Protein AF-A0A1W9KQF1-F1 (afdb_monomer_lite)

Foldseek 3Di:
DLVVVLVVLVVQLVVLVVQLVVLVVQLVVLVVVPPVSPVSNVVSVVSNVVSVVSNVVSVVVSVVSVVVVVVVVVVVVVVVVVVVVVVVVVVVVVVVVVVVVVVVVVVVVVVVVVVVVVVVVVVVVVVVVVVVVVVVVVVVVVVVVVVVVVVVVVVVVVPPPPPPPDDDDPDDDDDDDDDPDDDDDDDDDPDDDPDDDDDDDDDDDDDDDDDDDDDDDDDDDDDDDDDDDDDDDDDDDDDD

Structure (mmCIF, N/CA/C/O backbone):
data_AF-A0A1W9KQF1-F1
#
_entry.id   AF-A0A1W9KQF1-F1
#
loop_
_atom_site.group_PDB
_atom_site.id
_atom_site.type_symbol
_atom_site.label_atom_id
_atom_site.label_alt_id
_atom_site.label_comp_id
_atom_site.label_asym_id
_atom_sit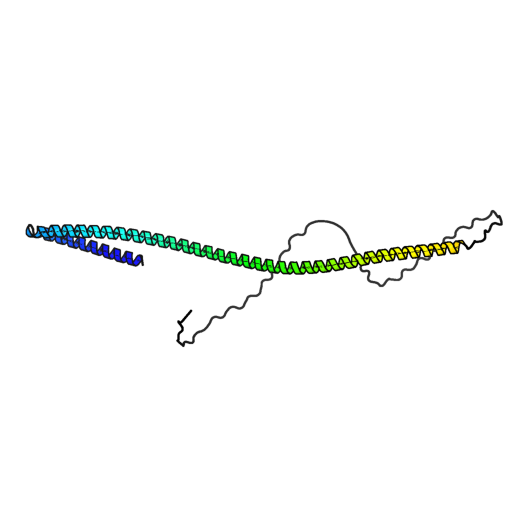e.label_entity_id
_atom_site.label_seq_id
_atom_site.pdbx_PDB_ins_code
_atom_site.Cartn_x
_atom_site.Cartn_y
_atom_site.Cartn_z
_atom_site.occupancy
_atom_site.B_iso_or_equiv
_atom_site.auth_seq_id
_atom_site.auth_comp_id
_atom_site.auth_asym_id
_atom_site.auth_atom_id
_atom_site.pdbx_PDB_model_num
ATOM 1 N N . ALA A 1 1 ? 7.459 -2.169 -29.102 1.00 69.69 1 ALA A N 1
ATOM 2 C CA . ALA A 1 1 ? 7.913 -1.072 -29.986 1.00 69.69 1 ALA A CA 1
ATOM 3 C C . ALA A 1 1 ? 9.442 -0.955 -30.017 1.00 69.69 1 ALA A C 1
ATOM 5 O O . ALA A 1 1 ? 10.006 -1.104 -31.089 1.00 69.69 1 ALA A O 1
ATOM 6 N N . SER A 1 2 ? 10.125 -0.792 -28.876 1.00 82.94 2 SER A N 1
ATOM 7 C CA . SER A 1 2 ? 11.578 -0.529 -28.812 1.00 82.94 2 SER A CA 1
ATOM 8 C C . SER A 1 2 ? 12.483 -1.607 -29.432 1.00 82.94 2 SER A C 1
ATOM 10 O O . SER A 1 2 ? 13.446 -1.262 -30.109 1.00 82.94 2 SER A O 1
ATOM 12 N N . ARG A 1 3 ? 12.149 -2.904 -29.300 1.00 86.75 3 ARG A N 1
ATOM 13 C CA . ARG A 1 3 ? 12.902 -4.002 -29.955 1.00 86.75 3 ARG A CA 1
ATOM 14 C C . ARG A 1 3 ? 12.901 -3.876 -31.480 1.00 86.75 3 ARG A C 1
ATOM 16 O O . ARG A 1 3 ? 13.952 -3.902 -32.098 1.00 86.75 3 ARG A O 1
ATOM 23 N N . LYS A 1 4 ? 11.729 -3.589 -32.056 1.00 91.69 4 LYS A N 1
ATOM 24 C CA . LYS A 1 4 ? 11.565 -3.375 -33.499 1.00 91.69 4 LYS A CA 1
ATOM 25 C C . LYS A 1 4 ? 12.399 -2.192 -34.005 1.00 91.69 4 LYS A C 1
ATOM 27 O O . LYS A 1 4 ? 12.899 -2.237 -35.120 1.00 91.69 4 LYS A O 1
ATOM 32 N N . ILE A 1 5 ? 12.571 -1.148 -33.190 1.00 92.06 5 ILE A N 1
ATOM 33 C CA . ILE A 1 5 ? 13.450 -0.021 -33.530 1.00 92.06 5 ILE A CA 1
ATOM 34 C C . ILE A 1 5 ? 14.922 -0.465 -33.490 1.00 92.06 5 ILE A C 1
ATOM 36 O O . ILE A 1 5 ? 15.658 -0.158 -34.420 1.00 92.06 5 ILE A O 1
ATOM 40 N N . SER A 1 6 ? 15.347 -1.240 -32.485 1.00 93.00 6 SER A N 1
ATOM 41 C CA . SER A 1 6 ? 16.712 -1.801 -32.418 1.00 93.00 6 SER A CA 1
ATOM 42 C C . SER A 1 6 ? 17.060 -2.673 -33.638 1.00 93.00 6 SER A C 1
ATOM 44 O O . SER A 1 6 ? 18.167 -2.583 -34.179 1.00 93.00 6 SER A O 1
ATOM 46 N N . ASP A 1 7 ? 16.091 -3.450 -34.130 1.00 93.81 7 ASP A N 1
ATOM 47 C CA . ASP A 1 7 ? 16.240 -4.258 -35.346 1.00 93.81 7 ASP A CA 1
ATOM 48 C C . ASP A 1 7 ? 16.416 -3.374 -36.592 1.00 93.81 7 ASP A C 1
ATOM 50 O O . ASP A 1 7 ? 17.335 -3.589 -37.381 1.00 93.81 7 ASP A O 1
ATOM 54 N N . ILE A 1 8 ? 15.597 -2.323 -36.739 1.00 95.44 8 ILE A N 1
ATOM 55 C CA . ILE A 1 8 ? 15.701 -1.356 -37.848 1.00 95.44 8 ILE A CA 1
ATOM 56 C C . ILE A 1 8 ? 17.059 -0.644 -37.832 1.00 95.44 8 ILE A C 1
ATOM 58 O O . ILE A 1 8 ? 17.701 -0.519 -38.872 1.00 95.44 8 ILE A O 1
ATOM 62 N N . ILE A 1 9 ? 17.528 -0.212 -36.660 1.00 95.81 9 ILE A N 1
ATOM 63 C CA . ILE A 1 9 ? 18.834 0.442 -36.519 1.00 95.81 9 ILE A CA 1
ATOM 64 C C . ILE A 1 9 ? 19.975 -0.518 -36.877 1.00 95.81 9 ILE A C 1
ATOM 66 O O . ILE A 1 9 ? 20.949 -0.101 -37.498 1.00 95.81 9 ILE A O 1
ATOM 70 N N . SER A 1 10 ? 19.834 -1.812 -36.573 1.00 95.75 10 SER A N 1
ATOM 71 C CA . SER A 1 10 ? 20.815 -2.829 -36.976 1.00 95.75 10 SER A CA 1
ATOM 72 C C . SER A 1 10 ? 20.842 -3.042 -38.498 1.00 95.75 10 SER A C 1
ATOM 74 O O . SER A 1 10 ? 21.912 -3.253 -39.065 1.00 95.75 10 SER A O 1
ATOM 76 N N . VAL A 1 11 ? 19.699 -2.922 -39.185 1.00 97.75 11 VAL A N 1
ATOM 77 C CA . VAL A 1 11 ? 19.650 -2.911 -40.660 1.00 97.75 11 VAL A CA 1
ATOM 78 C C . VAL A 1 11 ? 20.314 -1.652 -41.230 1.00 97.75 11 VAL A C 1
ATOM 80 O O . VAL A 1 11 ? 21.069 -1.754 -42.192 1.00 97.75 11 VAL A O 1
ATOM 83 N N . ILE A 1 12 ? 20.084 -0.478 -40.632 1.00 96.06 12 ILE A N 1
ATOM 84 C CA . ILE A 1 12 ? 20.692 0.794 -41.068 1.00 96.06 12 ILE A CA 1
ATOM 85 C C . ILE A 1 12 ? 22.221 0.764 -40.925 1.00 96.06 12 ILE A C 1
ATOM 87 O O . ILE A 1 12 ? 22.917 1.175 -41.851 1.00 96.06 12 ILE A O 1
ATOM 91 N N . ASP A 1 13 ? 22.747 0.231 -39.820 1.00 97.25 13 ASP A N 1
ATOM 92 C CA . ASP A 1 13 ? 24.191 0.012 -39.634 1.00 97.25 13 ASP A CA 1
ATOM 93 C C . ASP A 1 13 ? 24.757 -0.946 -40.703 1.00 97.25 13 ASP A C 1
ATOM 95 O O . ASP A 1 13 ? 25.791 -0.682 -41.317 1.00 97.25 13 ASP A O 1
ATOM 99 N N . GLY A 1 14 ? 24.012 -2.007 -41.038 1.00 97.25 14 GLY A N 1
ATOM 100 C CA . GLY A 1 14 ? 24.338 -2.898 -42.155 1.00 97.25 14 GLY A CA 1
ATOM 101 C C . GLY A 1 14 ? 24.392 -2.189 -43.517 1.00 97.25 14 GLY A C 1
ATOM 102 O O . GLY A 1 14 ? 25.315 -2.431 -44.298 1.00 97.25 14 GLY A O 1
ATOM 103 N N . ILE A 1 15 ? 23.453 -1.279 -43.800 1.00 97.25 15 ILE A N 1
ATOM 104 C CA . ILE A 1 15 ? 23.440 -0.464 -45.031 1.00 97.25 15 ILE A CA 1
ATOM 105 C C . ILE A 1 15 ? 24.633 0.501 -45.055 1.00 97.25 15 ILE A C 1
ATOM 107 O O . ILE A 1 15 ? 25.286 0.651 -46.091 1.00 97.25 15 ILE A O 1
ATOM 111 N N . ALA A 1 16 ? 24.957 1.129 -43.922 1.00 97.88 16 ALA A N 1
ATOM 112 C CA . ALA A 1 16 ? 26.121 2.001 -43.796 1.00 97.88 16 ALA A CA 1
ATOM 113 C C . ALA A 1 16 ? 27.425 1.225 -44.054 1.00 97.88 16 ALA A C 1
ATOM 115 O O . ALA A 1 16 ? 28.274 1.676 -44.826 1.00 97.88 16 ALA A O 1
ATOM 116 N N . PHE A 1 17 ? 27.551 0.011 -43.508 1.00 97.25 17 PHE A N 1
ATOM 117 C CA . PHE A 1 17 ? 28.691 -0.865 -43.769 1.00 97.25 17 PHE A CA 1
ATOM 118 C C . PHE A 1 17 ? 28.806 -1.240 -45.253 1.00 97.25 17 PHE A C 1
ATOM 120 O O . PHE A 1 17 ? 29.873 -1.081 -45.843 1.00 97.25 17 PHE A O 1
ATOM 127 N N . GLN A 1 18 ? 27.713 -1.667 -45.891 1.00 98.12 18 GLN A N 1
ATOM 128 C CA . GLN A 1 18 ? 27.708 -1.981 -47.325 1.00 98.12 18 GLN A CA 1
ATOM 129 C C . GLN A 1 18 ? 28.108 -0.770 -48.178 1.00 98.12 18 GLN A C 1
ATOM 131 O O . GLN A 1 18 ? 28.931 -0.899 -49.085 1.00 98.12 18 GLN A O 1
ATOM 136 N N . THR A 1 19 ? 27.591 0.416 -47.848 1.00 97.75 19 THR A N 1
ATOM 137 C CA . THR A 1 19 ? 27.917 1.679 -48.531 1.00 97.75 19 THR A CA 1
ATOM 138 C C . THR A 1 19 ? 29.400 2.033 -48.382 1.00 97.75 19 THR A C 1
ATOM 140 O O . THR A 1 19 ? 30.037 2.448 -49.348 1.00 97.75 19 THR A O 1
ATOM 143 N N . ASN A 1 20 ? 29.987 1.797 -47.205 1.00 96.31 20 ASN A N 1
ATOM 144 C CA . ASN A 1 20 ? 31.419 1.976 -46.955 1.00 96.31 20 ASN A CA 1
ATOM 145 C C . ASN A 1 20 ? 32.281 1.018 -47.805 1.00 96.31 20 ASN A C 1
ATOM 147 O O . ASN A 1 20 ? 33.300 1.437 -48.354 1.00 96.31 20 ASN A O 1
ATOM 151 N N . ILE A 1 21 ? 31.860 -0.242 -47.981 1.00 96.38 21 ILE A N 1
ATOM 152 C CA . ILE A 1 21 ? 32.550 -1.202 -48.863 1.00 96.38 21 ILE A CA 1
ATOM 153 C C . ILE A 1 21 ? 32.427 -0.796 -50.342 1.00 96.38 21 ILE A C 1
ATOM 155 O O . ILE A 1 21 ? 33.418 -0.827 -51.071 1.00 96.38 21 ILE A O 1
ATOM 159 N N . LEU A 1 22 ? 31.243 -0.360 -50.784 1.00 96.88 22 LEU A N 1
ATOM 160 C CA . LEU A 1 22 ? 31.018 0.155 -52.142 1.00 96.88 22 LEU A CA 1
ATOM 161 C C . LEU A 1 22 ? 31.901 1.375 -52.442 1.00 96.88 22 LEU A C 1
ATOM 163 O O . LEU A 1 22 ? 32.536 1.433 -53.495 1.00 96.88 22 LEU A O 1
ATOM 167 N N . ALA A 1 23 ? 31.990 2.317 -51.502 1.00 96.88 23 ALA A N 1
ATOM 168 C CA . ALA A 1 23 ? 32.834 3.502 -51.618 1.00 96.88 23 ALA A CA 1
ATOM 169 C C . ALA A 1 23 ? 34.328 3.157 -51.680 1.00 96.88 23 ALA A C 1
ATOM 171 O O . ALA A 1 23 ? 35.071 3.746 -52.464 1.00 96.88 23 ALA A O 1
ATOM 172 N N . LEU A 1 24 ? 34.771 2.166 -50.902 1.00 95.88 24 LEU A N 1
ATOM 173 C CA . LEU A 1 24 ? 36.141 1.665 -50.976 1.00 95.88 24 LEU A CA 1
ATOM 174 C C . LEU A 1 24 ? 36.448 1.067 -52.357 1.00 95.88 24 LEU A C 1
ATOM 176 O O . LEU A 1 24 ? 37.473 1.403 -52.947 1.00 95.88 24 LEU A O 1
ATOM 180 N N . ASN A 1 25 ? 35.553 0.235 -52.893 1.00 96.12 25 ASN A N 1
ATOM 181 C CA . ASN A 1 25 ? 35.715 -0.348 -54.227 1.00 96.12 25 ASN A CA 1
ATOM 182 C C . ASN A 1 25 ? 35.767 0.738 -55.315 1.00 96.12 25 ASN A C 1
ATOM 184 O O . ASN A 1 25 ? 36.614 0.680 -56.204 1.00 96.12 25 ASN A O 1
ATOM 188 N N . ALA A 1 26 ? 34.920 1.768 -55.209 1.00 96.06 26 ALA A N 1
ATOM 189 C CA . ALA A 1 26 ? 34.931 2.910 -56.123 1.00 96.06 26 ALA A CA 1
ATOM 190 C C . ALA A 1 26 ? 36.244 3.710 -56.051 1.00 96.06 26 ALA A C 1
ATOM 192 O O . ALA A 1 26 ? 36.770 4.116 -57.084 1.00 96.06 26 ALA A O 1
ATOM 193 N N . ALA A 1 27 ? 36.809 3.899 -54.854 1.00 95.00 27 ALA A N 1
ATOM 194 C CA . ALA A 1 27 ? 38.102 4.559 -54.685 1.00 95.00 27 ALA A CA 1
ATOM 195 C C . ALA A 1 27 ? 39.250 3.768 -55.344 1.00 95.00 27 ALA A C 1
ATOM 197 O O . ALA A 1 27 ? 40.145 4.367 -55.941 1.00 95.00 27 ALA A O 1
ATOM 198 N N . VAL A 1 28 ? 39.209 2.432 -55.278 1.00 95.56 28 VAL A N 1
ATOM 199 C CA . VAL A 1 28 ? 40.191 1.554 -55.939 1.00 95.56 28 VAL A CA 1
ATOM 200 C C . VAL A 1 28 ? 40.077 1.643 -57.463 1.00 95.56 28 VAL A C 1
ATOM 202 O O . VAL A 1 28 ? 41.092 1.802 -58.141 1.00 95.56 28 VAL A O 1
ATOM 205 N N . GLU A 1 29 ? 38.863 1.603 -58.014 1.00 95.06 29 GLU A N 1
ATOM 206 C CA . GLU A 1 29 ? 38.664 1.711 -59.466 1.00 95.06 29 GLU A CA 1
ATOM 207 C C . GLU A 1 29 ? 39.032 3.113 -59.986 1.00 95.06 29 GLU A C 1
ATOM 209 O O . GLU A 1 29 ? 39.642 3.252 -61.046 1.00 95.06 29 GLU A O 1
ATOM 214 N N . ALA A 1 30 ? 38.763 4.158 -59.198 1.00 95.44 30 ALA A N 1
ATOM 215 C CA . ALA A 1 30 ? 39.196 5.520 -59.495 1.00 95.44 30 ALA A CA 1
ATOM 216 C C . ALA A 1 30 ? 40.729 5.649 -59.532 1.00 95.44 30 ALA A C 1
ATOM 218 O O . ALA A 1 30 ? 41.266 6.288 -60.435 1.00 95.44 30 ALA A O 1
ATOM 219 N N . ALA A 1 31 ? 41.445 5.001 -58.605 1.00 93.94 31 ALA A N 1
ATOM 220 C CA . ALA A 1 31 ? 42.907 4.947 -58.630 1.00 93.94 31 ALA A CA 1
ATOM 221 C C . ALA A 1 31 ? 43.435 4.201 -59.868 1.00 93.94 31 ALA A C 1
ATOM 223 O O . ALA A 1 31 ? 44.442 4.601 -60.455 1.00 93.94 31 ALA A O 1
ATOM 224 N N . ARG A 1 32 ? 42.732 3.149 -60.307 1.00 95.75 32 ARG A N 1
ATOM 225 C CA . ARG A 1 32 ? 43.079 2.368 -61.502 1.00 95.75 32 ARG A CA 1
ATOM 226 C C . ARG A 1 32 ? 42.888 3.149 -62.806 1.00 95.75 32 ARG A C 1
ATOM 228 O O . ARG A 1 32 ? 43.671 2.969 -63.735 1.00 95.75 32 ARG A O 1
ATOM 235 N N . ALA A 1 33 ? 41.890 4.030 -62.868 1.00 94.38 33 ALA A N 1
ATOM 236 C CA . ALA A 1 33 ? 41.628 4.908 -64.011 1.00 94.38 33 ALA A CA 1
ATOM 237 C C . ALA A 1 33 ? 42.614 6.095 -64.132 1.00 94.38 33 ALA A C 1
ATOM 239 O O . ALA A 1 33 ? 42.553 6.855 -65.103 1.00 94.38 33 ALA A O 1
ATOM 240 N N . GLY A 1 34 ? 43.524 6.270 -63.164 1.00 92.75 34 GLY A N 1
ATOM 241 C CA . GLY A 1 34 ? 44.530 7.331 -63.167 1.00 92.75 34 GLY A CA 1
ATOM 242 C C . GLY A 1 34 ? 43.908 8.730 -63.153 1.00 92.75 34 GLY A C 1
ATOM 243 O O . GLY A 1 34 ? 43.005 9.022 -62.371 1.00 92.75 34 GLY A O 1
ATOM 244 N N . GLU A 1 35 ? 44.372 9.611 -64.039 1.00 91.56 35 GLU A N 1
ATOM 245 C CA . GLU A 1 35 ? 43.920 11.011 -64.106 1.00 91.56 35 GLU A CA 1
ATOM 246 C C . GLU A 1 35 ? 42.419 11.160 -64.406 1.00 91.56 35 GLU A C 1
ATOM 248 O O . GLU A 1 35 ? 41.775 12.071 -63.886 1.00 91.56 35 GLU A O 1
ATOM 253 N N . GLN A 1 36 ? 41.832 10.230 -65.167 1.00 90.50 36 GLN A N 1
ATOM 254 C CA . GLN 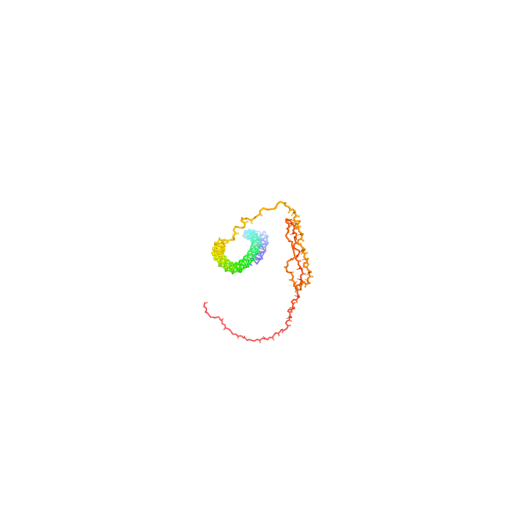A 1 36 ? 40.399 10.247 -65.498 1.00 90.50 36 GLN A CA 1
ATOM 255 C C . GLN A 1 36 ? 39.513 9.903 -64.287 1.00 90.50 36 GLN A C 1
ATOM 257 O O . GLN A 1 36 ? 38.337 10.261 -64.245 1.00 90.50 36 GLN A O 1
ATOM 262 N N . GLY A 1 37 ? 40.075 9.231 -63.278 1.00 93.06 37 GLY A N 1
ATOM 263 C CA . GLY A 1 37 ? 39.375 8.826 -62.060 1.00 93.06 37 GLY A CA 1
ATOM 264 C C . GLY A 1 37 ? 39.369 9.874 -60.946 1.00 93.06 37 GLY A C 1
ATOM 265 O O . GLY A 1 37 ? 38.711 9.663 -59.928 1.00 93.06 37 GLY A O 1
ATOM 266 N N . ARG A 1 38 ? 40.056 11.016 -61.105 1.00 91.25 38 ARG A N 1
ATOM 267 C CA . ARG A 1 38 ? 40.230 12.014 -60.029 1.00 91.25 38 ARG A CA 1
ATOM 268 C C . ARG A 1 38 ? 38.913 12.515 -59.431 1.00 91.25 38 ARG A C 1
ATOM 270 O O . ARG A 1 38 ? 38.796 12.592 -58.211 1.00 91.25 38 ARG A O 1
ATOM 277 N N . GLY A 1 39 ? 37.912 12.801 -60.266 1.00 92.25 39 GLY A N 1
ATOM 278 C CA . GLY A 1 39 ? 36.585 13.222 -59.796 1.00 92.25 39 GLY A CA 1
ATOM 279 C C . GLY A 1 39 ? 35.849 12.121 -59.024 1.00 92.25 39 GLY A C 1
ATOM 280 O O . GLY A 1 39 ? 35.267 12.381 -57.972 1.00 92.25 39 GLY A O 1
ATOM 281 N N . PHE A 1 40 ? 35.940 10.873 -59.494 1.00 93.25 40 PHE A N 1
ATOM 282 C CA . PHE A 1 40 ? 35.329 9.717 -58.830 1.00 93.25 40 PHE A CA 1
ATOM 283 C C . PHE A 1 40 ? 35.995 9.389 -57.490 1.00 93.25 40 PHE A C 1
ATOM 285 O O . PHE A 1 40 ? 35.299 9.008 -56.551 1.00 93.25 40 PHE A O 1
ATOM 292 N N . ALA A 1 41 ? 37.309 9.593 -57.361 1.00 94.50 41 ALA A N 1
ATOM 293 C CA . ALA A 1 41 ? 38.030 9.382 -56.106 1.00 94.50 41 ALA A CA 1
ATOM 294 C C . ALA A 1 41 ? 37.539 10.317 -54.984 1.00 94.50 41 ALA A C 1
ATOM 296 O O . ALA A 1 41 ? 37.379 9.878 -53.844 1.00 94.50 41 ALA A O 1
ATOM 297 N N . VAL A 1 42 ? 37.247 11.586 -55.303 1.00 95.44 42 VAL A N 1
ATOM 298 C CA . VAL A 1 42 ? 36.711 12.553 -54.326 1.00 95.44 42 VAL A CA 1
ATOM 299 C C . VAL A 1 42 ? 35.309 12.149 -53.877 1.00 95.44 42 VAL A C 1
ATOM 301 O O . VAL A 1 42 ? 35.043 12.097 -52.677 1.00 95.44 42 VAL A O 1
ATOM 304 N N . VAL A 1 43 ? 34.432 11.787 -54.820 1.00 96.25 43 VAL A N 1
ATOM 305 C CA . VAL A 1 43 ? 33.074 11.324 -54.493 1.00 96.25 43 VAL A CA 1
ATOM 306 C C . VAL A 1 43 ? 33.122 10.051 -53.646 1.00 96.25 43 VAL A C 1
ATOM 308 O O . VAL A 1 43 ? 32.418 9.959 -52.645 1.00 96.25 43 VAL A O 1
ATOM 311 N N . ALA A 1 44 ? 33.988 9.092 -53.983 1.00 97.06 44 ALA A N 1
ATOM 312 C CA . ALA A 1 44 ? 34.165 7.870 -53.204 1.00 97.06 44 ALA A CA 1
ATOM 313 C C . ALA A 1 44 ? 34.624 8.160 -51.762 1.00 97.06 44 ALA A C 1
ATOM 315 O O . ALA A 1 44 ? 34.113 7.553 -50.822 1.00 97.06 44 ALA A O 1
ATOM 316 N N . SER A 1 45 ? 35.533 9.120 -51.563 1.00 96.38 45 SER A N 1
ATOM 317 C CA . SER A 1 45 ? 35.946 9.550 -50.222 1.00 96.38 45 SER A CA 1
ATOM 318 C C . SER A 1 45 ? 34.796 10.185 -49.432 1.00 96.38 45 SER A C 1
ATOM 320 O O . SER A 1 45 ? 34.630 9.883 -48.249 1.00 96.38 45 SER A O 1
ATOM 322 N N . GLU A 1 46 ? 33.985 11.032 -50.068 1.00 97.75 46 GLU A N 1
ATOM 323 C CA . GLU A 1 46 ? 32.852 11.697 -49.412 1.00 97.75 46 GLU A CA 1
ATOM 324 C C . GLU A 1 46 ? 31.759 10.690 -49.022 1.00 97.75 46 GLU A C 1
ATOM 326 O O . GLU A 1 46 ? 31.281 10.688 -47.888 1.00 97.75 46 GLU A O 1
ATOM 331 N N . VAL A 1 47 ? 31.431 9.752 -49.921 1.00 97.75 47 VAL A N 1
ATOM 332 C CA . VAL A 1 47 ? 30.479 8.660 -49.651 1.00 97.75 47 VAL A CA 1
ATOM 333 C C . VAL A 1 47 ? 30.971 7.778 -48.501 1.00 97.75 47 VAL A C 1
ATOM 335 O O . VAL A 1 47 ? 30.183 7.389 -47.639 1.00 97.75 47 VAL A O 1
ATOM 338 N N . ARG A 1 48 ? 32.279 7.495 -48.440 1.00 97.25 48 ARG A N 1
ATOM 339 C CA . ARG A 1 48 ? 32.884 6.727 -47.345 1.00 97.25 48 ARG A CA 1
ATOM 340 C C . ARG A 1 48 ? 32.775 7.455 -46.004 1.00 97.25 48 ARG A C 1
ATOM 342 O O . ARG A 1 48 ? 32.421 6.838 -45.001 1.00 97.25 48 ARG A O 1
ATOM 349 N N . SER A 1 49 ? 33.062 8.756 -45.996 1.00 97.69 49 SER A N 1
ATOM 350 C CA . SER A 1 49 ? 32.930 9.617 -44.816 1.00 97.69 49 SER A CA 1
ATOM 351 C C . SER A 1 49 ? 31.483 9.656 -44.315 1.00 97.69 49 SER A C 1
ATOM 353 O O . SER A 1 49 ? 31.226 9.440 -43.129 1.00 97.69 49 SER A O 1
ATOM 355 N N . LEU A 1 50 ? 30.517 9.832 -45.225 1.00 97.44 50 LEU A N 1
ATOM 356 C CA . LEU A 1 50 ? 29.092 9.831 -44.899 1.00 97.44 50 LEU A CA 1
ATOM 357 C C . LEU A 1 50 ? 28.637 8.484 -44.322 1.00 97.44 50 LEU A C 1
ATOM 359 O O . LEU A 1 50 ? 27.966 8.459 -43.294 1.00 97.44 50 LEU A O 1
ATOM 363 N N . ALA A 1 51 ? 29.057 7.372 -44.931 1.00 97.75 51 ALA A N 1
ATOM 364 C CA . ALA A 1 51 ? 28.761 6.030 -44.437 1.00 97.75 51 ALA A CA 1
ATOM 365 C C . ALA A 1 51 ? 29.332 5.790 -43.027 1.00 97.75 51 ALA A C 1
ATOM 367 O O . ALA A 1 51 ? 28.639 5.243 -42.170 1.00 97.75 51 ALA A O 1
ATOM 368 N N . GLY A 1 52 ? 30.559 6.251 -42.757 1.00 97.00 52 GLY A N 1
ATOM 369 C CA . GLY A 1 52 ? 31.160 6.196 -41.421 1.00 97.00 52 GLY A CA 1
ATOM 370 C C . GLY A 1 52 ? 30.353 6.976 -40.379 1.00 97.00 52 GLY A C 1
ATOM 371 O O . GLY A 1 52 ? 30.028 6.436 -39.323 1.00 97.00 52 GLY A O 1
ATOM 372 N N . ARG A 1 53 ? 29.944 8.208 -40.711 1.00 97.75 53 ARG A N 1
ATOM 373 C CA . ARG A 1 53 ? 29.087 9.037 -39.845 1.00 97.75 53 ARG A CA 1
ATOM 374 C C . ARG A 1 53 ? 27.716 8.401 -39.595 1.00 97.75 53 ARG A C 1
ATOM 376 O O . ARG A 1 53 ? 27.201 8.480 -38.484 1.00 97.75 53 ARG A O 1
ATOM 383 N N . SER A 1 54 ? 27.121 7.757 -40.602 1.00 96.75 54 SER A N 1
ATOM 384 C CA . SER A 1 54 ? 25.851 7.036 -40.447 1.00 96.75 54 SER A CA 1
ATOM 385 C C . SER A 1 54 ? 25.972 5.821 -39.524 1.00 96.75 54 SER A C 1
ATOM 387 O O . SER A 1 54 ? 25.074 5.604 -38.712 1.00 96.75 54 SER A O 1
ATOM 389 N N . ALA A 1 55 ? 27.066 5.058 -39.609 1.00 96.56 55 ALA A N 1
ATOM 390 C CA . ALA A 1 55 ? 27.317 3.917 -38.724 1.00 96.56 55 ALA A CA 1
ATOM 391 C C . ALA A 1 55 ? 27.511 4.359 -37.260 1.00 96.56 55 ALA A C 1
ATOM 393 O O . ALA A 1 55 ? 26.952 3.763 -36.339 1.00 96.56 55 ALA A O 1
ATOM 394 N N . GLU A 1 56 ? 28.248 5.450 -37.038 1.00 97.31 56 GLU A N 1
ATOM 395 C CA . GLU A 1 56 ? 28.432 6.034 -35.706 1.00 97.31 56 GLU A CA 1
ATOM 396 C C . GLU A 1 56 ? 27.096 6.487 -35.096 1.00 97.31 56 GLU A C 1
ATOM 398 O O . GLU A 1 56 ? 26.742 6.058 -33.995 1.00 97.31 56 GLU A O 1
ATOM 403 N N . ALA A 1 57 ? 26.291 7.240 -35.853 1.00 97.06 57 ALA A N 1
ATOM 404 C CA . ALA A 1 57 ? 24.962 7.667 -35.417 1.00 97.06 57 ALA A CA 1
ATOM 405 C C . ALA A 1 57 ? 24.025 6.477 -35.129 1.00 97.06 57 ALA A C 1
ATOM 407 O O . ALA A 1 57 ? 23.297 6.475 -34.134 1.00 97.06 57 ALA A O 1
ATOM 408 N N . ALA A 1 58 ? 24.053 5.429 -35.962 1.00 96.81 58 ALA A N 1
ATOM 409 C CA . ALA A 1 58 ? 23.273 4.215 -35.729 1.00 96.81 58 ALA A CA 1
ATOM 410 C C . ALA A 1 58 ? 23.669 3.534 -34.404 1.00 96.81 58 ALA A C 1
ATOM 412 O O . ALA A 1 58 ? 22.801 3.116 -33.631 1.00 96.81 58 ALA A O 1
ATOM 413 N N . LYS A 1 59 ? 24.968 3.472 -34.090 1.00 96.00 59 LYS A N 1
ATOM 414 C CA . LYS A 1 59 ? 25.476 2.904 -32.833 1.00 96.00 59 LYS A CA 1
ATOM 415 C C . LYS A 1 59 ? 25.058 3.717 -31.603 1.00 96.00 59 LYS A C 1
ATOM 417 O O . LYS A 1 59 ? 24.682 3.129 -30.582 1.00 96.00 59 LYS A O 1
ATOM 422 N N . GLU A 1 60 ? 25.086 5.044 -31.687 1.00 97.31 60 GLU A N 1
ATOM 423 C CA . GLU A 1 60 ? 24.607 5.925 -30.613 1.00 97.31 60 GLU A CA 1
ATOM 424 C C . GLU A 1 60 ? 23.111 5.723 -30.346 1.00 97.31 60 GLU A C 1
ATOM 426 O O . GLU A 1 60 ? 22.708 5.492 -29.202 1.00 97.31 60 GLU A O 1
ATOM 431 N N . ILE A 1 61 ? 22.289 5.702 -31.403 1.00 96.12 61 ILE A N 1
ATOM 432 C CA . ILE A 1 61 ? 20.846 5.452 -31.288 1.00 96.12 61 ILE A CA 1
ATOM 433 C C . ILE A 1 61 ? 20.584 4.075 -30.667 1.00 96.12 61 ILE A C 1
ATOM 435 O O . ILE A 1 61 ? 19.755 3.953 -29.764 1.00 96.12 61 ILE A O 1
ATOM 439 N N . LYS A 1 62 ? 21.311 3.036 -31.097 1.00 94.44 62 LYS A N 1
ATOM 440 C CA . LYS A 1 62 ? 21.189 1.685 -30.528 1.00 94.44 62 LYS A CA 1
ATOM 441 C C . LYS A 1 62 ? 21.480 1.672 -29.027 1.00 94.44 62 LYS A C 1
ATOM 443 O O . LYS A 1 62 ? 20.749 1.041 -28.266 1.00 94.44 62 LYS A O 1
ATOM 448 N N . THR A 1 63 ? 22.508 2.400 -28.597 1.00 96.00 63 THR A N 1
ATOM 449 C CA . THR A 1 63 ? 22.866 2.530 -27.178 1.00 96.00 63 THR A CA 1
ATOM 450 C C . THR A 1 63 ? 21.747 3.211 -26.388 1.00 96.00 63 THR A C 1
ATOM 452 O O . THR A 1 63 ? 21.294 2.665 -25.383 1.00 96.00 63 THR A O 1
ATOM 455 N N . LEU A 1 64 ? 21.224 4.341 -26.878 1.00 96.25 64 LEU A N 1
ATOM 456 C CA . LEU A 1 64 ? 20.119 5.063 -26.233 1.00 96.25 64 LEU A CA 1
ATOM 457 C C . LEU A 1 64 ? 18.837 4.227 -26.132 1.00 96.25 64 LEU A C 1
ATOM 459 O O . LEU A 1 64 ? 18.146 4.269 -25.109 1.00 96.25 64 LEU A O 1
ATOM 463 N N . ILE A 1 65 ? 18.518 3.446 -27.167 1.00 95.25 65 ILE A N 1
ATOM 464 C CA . ILE A 1 65 ? 17.369 2.534 -27.151 1.00 95.25 65 ILE A CA 1
ATOM 465 C C . ILE A 1 65 ? 17.560 1.452 -26.092 1.00 95.25 65 ILE A C 1
ATOM 467 O O . ILE A 1 65 ? 16.633 1.205 -25.324 1.00 95.25 65 ILE A O 1
ATOM 471 N N . ASN A 1 66 ? 18.742 0.837 -26.014 1.00 94.31 66 ASN A N 1
ATOM 472 C CA . ASN A 1 66 ? 19.020 -0.200 -25.021 1.00 94.31 66 ASN A CA 1
ATOM 473 C C . ASN A 1 66 ? 18.885 0.345 -23.593 1.00 94.31 66 ASN A C 1
ATOM 475 O O . ASN A 1 66 ? 18.170 -0.245 -22.787 1.00 94.31 66 ASN A O 1
ATOM 479 N N . THR A 1 67 ? 19.465 1.515 -23.308 1.00 95.50 67 THR A N 1
ATOM 480 C CA . THR A 1 67 ? 19.292 2.189 -22.010 1.00 95.50 67 THR A CA 1
ATOM 481 C C . THR A 1 67 ? 17.823 2.513 -21.724 1.00 95.50 67 THR A C 1
ATOM 483 O O . THR A 1 67 ? 17.367 2.402 -20.589 1.00 95.50 67 THR A O 1
ATOM 486 N N . SER A 1 68 ? 17.052 2.904 -22.741 1.00 95.75 68 SER A N 1
ATOM 487 C CA . SER A 1 68 ? 15.621 3.182 -22.575 1.00 95.75 68 SER A CA 1
ATOM 488 C C . SER A 1 68 ? 14.821 1.915 -22.260 1.00 95.75 68 SER A C 1
ATOM 490 O O . SER A 1 68 ? 13.924 1.965 -21.425 1.00 95.75 68 SER A O 1
ATOM 492 N N . VAL A 1 69 ? 15.146 0.780 -22.891 1.00 95.56 69 VAL A N 1
ATOM 493 C CA . VAL A 1 69 ? 14.518 -0.520 -22.596 1.00 95.56 69 VAL A CA 1
ATOM 494 C C . VAL A 1 69 ? 14.814 -0.944 -21.164 1.00 95.56 69 VAL A C 1
ATOM 496 O O . VAL A 1 69 ? 13.880 -1.272 -20.441 1.00 95.56 69 VAL A O 1
ATOM 499 N N . GLU A 1 70 ? 16.070 -0.852 -20.733 1.00 94.94 70 GLU A N 1
ATOM 500 C CA . GLU A 1 70 ? 16.470 -1.190 -19.365 1.00 94.94 70 GLU A CA 1
ATOM 501 C C . GLU A 1 70 ? 15.712 -0.349 -18.325 1.00 94.94 70 GLU A C 1
ATOM 503 O O . GLU A 1 70 ? 15.171 -0.882 -17.358 1.00 94.94 70 GLU A O 1
ATOM 508 N N . ARG A 1 71 ? 15.586 0.965 -18.553 1.00 95.88 71 ARG A N 1
ATOM 509 C CA . ARG A 1 71 ? 14.808 1.850 -17.668 1.00 95.88 71 ARG A CA 1
ATOM 510 C C . ARG A 1 71 ? 13.324 1.499 -17.634 1.00 95.88 71 ARG A C 1
ATOM 512 O O . ARG A 1 71 ? 12.709 1.587 -16.576 1.00 95.88 71 ARG A O 1
ATOM 519 N N . VAL A 1 72 ? 12.739 1.123 -18.772 1.00 96.50 72 VAL A N 1
ATOM 520 C CA . VAL A 1 72 ? 11.335 0.689 -18.832 1.00 96.50 72 VAL A CA 1
ATOM 521 C C . VAL A 1 72 ? 11.143 -0.635 -18.093 1.00 96.50 72 VAL A C 1
ATOM 523 O O . VAL A 1 72 ? 10.165 -0.770 -17.366 1.00 96.50 72 VAL A O 1
ATOM 526 N N . GLU A 1 73 ? 12.069 -1.587 -18.219 1.00 95.19 73 GLU A N 1
ATOM 527 C CA . GLU A 1 73 ? 12.021 -2.863 -17.490 1.00 95.19 73 GLU A CA 1
ATOM 528 C C . GLU A 1 73 ? 12.134 -2.651 -15.973 1.00 95.19 73 GLU A C 1
ATOM 530 O O . GLU A 1 73 ? 11.310 -3.166 -15.217 1.00 95.19 73 GLU A O 1
ATOM 535 N N . GLN A 1 74 ? 13.080 -1.818 -15.526 1.00 96.88 74 GLN A N 1
ATOM 536 C CA . GLN A 1 74 ? 13.197 -1.422 -14.117 1.00 96.88 74 GLN A CA 1
ATOM 537 C C . GLN A 1 74 ? 11.933 -0.705 -13.619 1.00 96.88 74 GLN A C 1
ATOM 539 O O . GLN A 1 74 ? 11.430 -1.005 -12.537 1.00 96.88 74 GLN A O 1
ATOM 544 N N . GLY A 1 75 ? 11.388 0.217 -14.419 1.00 97.56 75 GLY A N 1
ATOM 545 C CA . GLY A 1 75 ? 10.145 0.919 -14.107 1.00 97.56 75 GLY A CA 1
ATOM 546 C C . GLY A 1 75 ? 8.951 -0.028 -13.985 1.00 97.56 75 GLY A C 1
ATOM 547 O O . GLY A 1 75 ? 8.171 0.102 -13.047 1.00 97.56 75 GLY A O 1
ATOM 548 N N . SER A 1 76 ? 8.840 -1.015 -14.879 1.00 97.19 76 SER A N 1
ATOM 549 C CA . SER A 1 76 ? 7.795 -2.043 -14.823 1.00 97.19 76 SER A CA 1
ATOM 550 C C . SER A 1 76 ? 7.880 -2.845 -13.528 1.00 97.19 76 SER A C 1
ATOM 552 O O . SER A 1 76 ? 6.873 -2.992 -12.846 1.00 97.19 76 SER A O 1
ATOM 554 N N . ALA A 1 77 ? 9.079 -3.287 -13.137 1.00 96.88 77 ALA A N 1
ATOM 555 C CA . ALA A 1 77 ? 9.269 -4.040 -11.899 1.00 96.88 77 ALA A CA 1
ATOM 556 C C . ALA A 1 77 ? 8.871 -3.230 -10.650 1.00 96.88 77 ALA A C 1
ATOM 558 O O . ALA A 1 77 ? 8.241 -3.762 -9.735 1.00 96.88 77 ALA A O 1
ATOM 559 N N . LEU A 1 78 ? 9.193 -1.931 -10.616 1.00 97.50 78 LEU A N 1
ATOM 560 C CA . LEU A 1 78 ? 8.776 -1.042 -9.526 1.00 97.50 78 LEU A CA 1
ATOM 561 C C . LEU A 1 78 ? 7.254 -0.858 -9.482 1.00 97.50 78 LEU A C 1
ATOM 563 O O . LEU A 1 78 ? 6.672 -0.831 -8.398 1.00 97.50 78 LEU A O 1
ATOM 567 N N . VAL A 1 79 ? 6.603 -0.747 -10.643 1.00 98.19 79 VAL A N 1
ATOM 568 C CA . VAL A 1 79 ? 5.139 -0.657 -10.733 1.00 98.19 79 VAL A CA 1
ATOM 569 C C . VAL A 1 79 ? 4.480 -1.963 -10.288 1.00 98.19 79 VAL A C 1
ATOM 571 O O . VAL A 1 79 ? 3.507 -1.907 -9.542 1.00 98.19 79 VAL A O 1
ATOM 574 N N . ASP A 1 80 ? 5.025 -3.123 -10.651 1.00 97.38 80 ASP A N 1
ATOM 575 C CA . ASP A 1 80 ? 4.519 -4.427 -10.202 1.00 97.38 80 ASP A CA 1
ATOM 576 C C . ASP A 1 80 ? 4.634 -4.582 -8.676 1.00 97.38 80 ASP A C 1
ATOM 578 O O . ASP A 1 80 ? 3.698 -5.027 -7.999 1.00 97.38 80 ASP A O 1
ATOM 582 N N . GLN A 1 81 ? 5.759 -4.143 -8.102 1.00 96.81 81 GLN A N 1
ATOM 583 C CA . GLN A 1 81 ? 5.946 -4.108 -6.653 1.00 96.81 81 GLN A CA 1
ATOM 584 C C . GLN A 1 81 ? 4.942 -3.159 -5.983 1.00 96.81 81 GLN A C 1
ATOM 586 O O . GLN A 1 81 ? 4.325 -3.531 -4.984 1.00 96.81 81 GLN A O 1
ATOM 591 N N . ALA A 1 82 ? 4.734 -1.963 -6.539 1.00 96.94 82 ALA A N 1
ATOM 592 C CA . ALA A 1 82 ? 3.726 -1.023 -6.053 1.00 96.94 82 ALA A CA 1
ATOM 593 C C . ALA A 1 82 ? 2.297 -1.586 -6.180 1.00 96.94 82 ALA A C 1
ATOM 595 O O . ALA A 1 82 ? 1.461 -1.368 -5.307 1.00 96.94 82 ALA A O 1
ATOM 596 N N . GLY A 1 83 ? 2.009 -2.353 -7.233 1.00 98.00 83 GLY A N 1
ATOM 597 C CA . GLY A 1 83 ? 0.737 -3.054 -7.398 1.00 98.00 83 GLY A CA 1
ATOM 598 C C . GLY A 1 83 ? 0.503 -4.086 -6.294 1.00 98.00 83 GLY A C 1
ATOM 599 O O . GLY A 1 83 ? -0.587 -4.149 -5.724 1.00 98.00 83 GLY A O 1
ATOM 600 N N . THR A 1 84 ? 1.544 -4.839 -5.935 1.00 97.69 84 THR A N 1
ATOM 601 C CA . THR A 1 84 ? 1.491 -5.821 -4.841 1.00 97.69 84 THR A CA 1
ATOM 602 C C . THR A 1 84 ? 1.237 -5.140 -3.496 1.00 97.69 84 THR A C 1
ATOM 604 O O . THR A 1 84 ? 0.330 -5.537 -2.768 1.00 97.69 84 THR A O 1
ATOM 607 N N . THR A 1 85 ? 1.959 -4.060 -3.183 1.00 97.44 85 THR A N 1
ATOM 608 C CA . THR A 1 85 ? 1.751 -3.338 -1.917 1.00 97.44 85 THR A CA 1
ATOM 609 C C . THR A 1 85 ? 0.369 -2.693 -1.840 1.00 97.44 85 THR A C 1
ATOM 611 O O . THR A 1 85 ? -0.258 -2.713 -0.783 1.00 97.44 85 THR A O 1
ATOM 614 N N . MET A 1 86 ? -0.163 -2.181 -2.953 1.00 97.44 86 MET A N 1
ATOM 615 C CA . MET A 1 86 ? -1.542 -1.687 -3.002 1.00 97.44 86 MET A CA 1
ATOM 616 C C . MET A 1 86 ? -2.565 -2.804 -2.754 1.00 97.44 86 MET A C 1
ATOM 618 O O . MET A 1 86 ? -3.565 -2.578 -2.070 1.00 97.44 86 MET A O 1
ATOM 622 N N . HIS A 1 87 ? -2.315 -4.022 -3.241 1.00 97.75 87 HIS A N 1
ATOM 623 C CA . HIS A 1 87 ? -3.168 -5.176 -2.950 1.00 97.75 87 HIS A CA 1
ATOM 624 C C . HIS A 1 87 ? -3.159 -5.548 -1.456 1.00 97.75 87 HIS A C 1
ATOM 626 O O . HIS A 1 87 ? -4.218 -5.800 -0.868 1.00 97.75 87 HIS A O 1
ATOM 632 N N . ASP A 1 88 ? -1.988 -5.507 -0.819 1.00 97.75 88 ASP A N 1
ATOM 633 C CA . ASP A 1 88 ? -1.844 -5.735 0.622 1.00 97.75 88 ASP A CA 1
ATOM 634 C C . ASP A 1 88 ? -2.572 -4.661 1.443 1.00 97.75 88 ASP A C 1
ATOM 636 O O . ASP A 1 88 ? -3.230 -4.971 2.444 1.00 97.75 88 ASP A O 1
ATOM 640 N N . VAL A 1 89 ? -2.525 -3.400 0.997 1.00 98.00 89 VAL A N 1
ATOM 641 C CA . VAL A 1 89 ? -3.277 -2.292 1.605 1.00 98.00 89 VAL A CA 1
ATOM 642 C C . VAL A 1 89 ? -4.781 -2.546 1.512 1.00 98.00 89 VAL A C 1
ATOM 644 O O . VAL A 1 89 ? -5.471 -2.458 2.526 1.00 98.00 89 VAL A O 1
ATOM 647 N N . VAL A 1 90 ? -5.302 -2.926 0.342 1.00 98.12 90 VAL A N 1
ATOM 648 C CA . VAL A 1 90 ? -6.733 -3.244 0.174 1.00 98.12 90 VAL A CA 1
ATOM 649 C C . VAL A 1 90 ? -7.154 -4.405 1.078 1.00 98.12 90 VAL A C 1
ATOM 651 O O . VAL A 1 90 ? -8.213 -4.353 1.704 1.00 98.12 90 VAL A O 1
ATOM 654 N N . THR A 1 91 ? -6.322 -5.441 1.190 1.00 98.12 91 THR A N 1
ATOM 655 C CA . THR A 1 91 ? -6.581 -6.585 2.078 1.00 98.12 91 THR A CA 1
ATOM 656 C C . THR A 1 91 ? -6.593 -6.166 3.548 1.00 98.12 91 THR A C 1
ATOM 658 O O . THR A 1 91 ? -7.476 -6.568 4.307 1.00 98.12 91 THR A O 1
ATOM 661 N N . SER A 1 92 ? -5.660 -5.302 3.946 1.00 97.88 92 SER A N 1
ATOM 662 C CA . SER A 1 92 ? -5.592 -4.758 5.304 1.00 97.88 92 SER A CA 1
ATOM 663 C C . SER A 1 92 ? -6.815 -3.901 5.634 1.00 97.88 92 SER A C 1
ATOM 665 O O . SER A 1 92 ? -7.378 -4.035 6.718 1.00 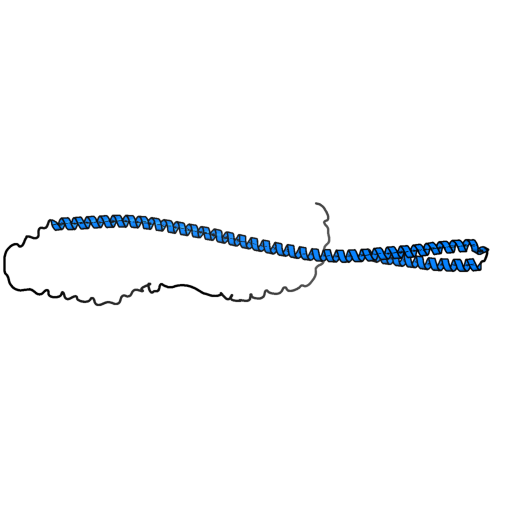97.88 92 SER A O 1
ATOM 667 N N . ILE A 1 93 ? -7.276 -3.075 4.689 1.00 97.81 93 ILE A N 1
ATOM 668 C CA . ILE A 1 93 ? -8.488 -2.261 4.848 1.00 97.81 93 ILE A CA 1
ATOM 669 C C . ILE A 1 93 ? -9.717 -3.153 5.042 1.00 97.81 93 ILE A C 1
ATOM 671 O O . ILE A 1 93 ? -10.477 -2.911 5.974 1.00 97.81 93 ILE A O 1
ATOM 675 N N . LYS A 1 94 ? -9.882 -4.217 4.241 1.00 97.81 94 LYS A N 1
ATOM 676 C CA . LYS A 1 94 ? -10.989 -5.177 4.416 1.00 97.81 94 LYS A CA 1
ATOM 677 C C . LYS A 1 94 ? -11.007 -5.774 5.821 1.00 97.81 94 LYS A C 1
ATOM 679 O O . LYS A 1 94 ? -12.040 -5.749 6.476 1.00 97.81 94 LYS A O 1
ATOM 684 N N . ARG A 1 95 ? -9.848 -6.210 6.326 1.00 98.00 95 ARG A N 1
ATOM 685 C CA . ARG A 1 95 ? -9.734 -6.741 7.691 1.00 98.00 95 ARG A CA 1
ATOM 686 C C . ARG A 1 95 ? -10.133 -5.714 8.754 1.00 98.00 95 ARG A C 1
ATOM 688 O O . ARG A 1 95 ? -10.764 -6.074 9.741 1.00 98.00 95 ARG A O 1
ATOM 695 N N . VAL A 1 96 ? -9.761 -4.445 8.578 1.00 98.31 96 VAL A N 1
ATOM 696 C CA . VAL A 1 96 ? -10.190 -3.370 9.488 1.00 98.31 96 VAL A CA 1
ATOM 697 C C . VAL A 1 96 ? -11.705 -3.181 9.419 1.00 98.31 96 VAL A C 1
ATOM 699 O O . VAL A 1 96 ? -12.337 -3.044 10.462 1.00 98.31 96 VAL A O 1
ATOM 702 N N . THR A 1 97 ? -12.300 -3.218 8.226 1.00 97.62 97 THR A N 1
ATOM 703 C CA . THR A 1 97 ? -13.757 -3.147 8.055 1.00 97.62 97 THR A CA 1
ATOM 704 C C . THR A 1 97 ? -14.471 -4.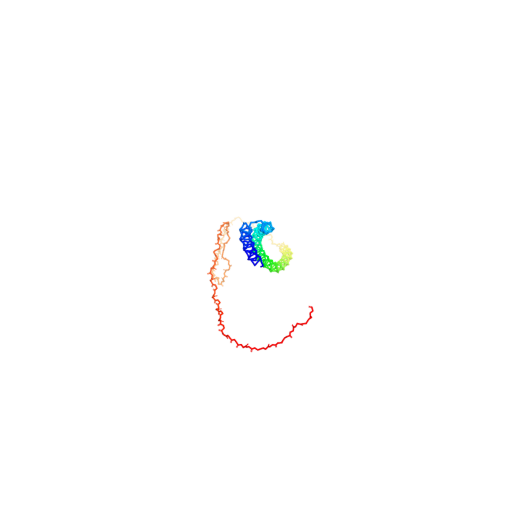298 8.760 1.00 97.62 97 THR A C 1
ATOM 706 O O . THR A 1 97 ? -15.442 -4.044 9.470 1.00 97.62 97 THR A O 1
ATOM 709 N N . ASP A 1 98 ? -13.965 -5.526 8.641 1.00 98.06 98 ASP A N 1
ATOM 710 C CA . ASP A 1 98 ? -14.527 -6.695 9.327 1.00 98.06 98 ASP A CA 1
ATOM 711 C C . ASP A 1 98 ? -14.478 -6.518 10.853 1.00 98.06 98 ASP A C 1
ATOM 713 O O . ASP A 1 98 ? -15.493 -6.678 11.529 1.00 98.06 98 ASP A O 1
ATOM 717 N N . ILE A 1 99 ? -13.336 -6.070 11.393 1.00 97.75 99 ILE A N 1
ATOM 718 C CA . ILE A 1 99 ? -13.177 -5.781 12.828 1.00 97.75 99 ILE A CA 1
ATOM 719 C C . ILE A 1 99 ? -14.162 -4.701 13.289 1.00 97.75 99 ILE A C 1
ATOM 721 O O . ILE A 1 99 ? -14.759 -4.826 14.354 1.00 97.75 99 ILE A O 1
ATOM 725 N N . VAL A 1 100 ? -14.354 -3.635 12.510 1.00 97.69 100 VAL A N 1
ATOM 726 C CA . VAL A 1 100 ? -15.332 -2.587 12.841 1.00 97.69 100 VAL A CA 1
ATOM 727 C C . VAL A 1 100 ? -16.760 -3.142 12.819 1.00 97.69 100 VAL A C 1
ATOM 729 O O . VAL A 1 100 ? -17.560 -2.783 13.684 1.00 97.69 100 VAL A O 1
ATOM 732 N N . GLY A 1 101 ? -17.070 -4.049 11.889 1.00 98.19 101 GLY A N 1
ATOM 733 C CA . GLY A 1 101 ? -18.336 -4.781 11.860 1.00 98.19 101 GLY A CA 1
ATOM 734 C C . GLY A 1 101 ? -18.556 -5.614 13.125 1.00 98.19 101 GLY A C 1
ATOM 735 O O . GLY A 1 101 ? -19.604 -5.502 13.762 1.00 98.19 101 GLY A O 1
ATOM 736 N N . GLU A 1 102 ? -17.547 -6.381 13.544 1.00 98.25 102 GLU A N 1
ATOM 737 C CA . GLU A 1 102 ? -17.576 -7.165 14.786 1.00 98.25 102 GLU A CA 1
ATOM 738 C C . GLU A 1 102 ? -17.718 -6.277 16.032 1.00 98.25 102 GLU A C 1
ATOM 740 O O . GLU A 1 102 ? -18.544 -6.562 16.900 1.00 98.25 102 GLU A O 1
ATOM 745 N N . ILE A 1 103 ? -16.976 -5.165 16.111 1.00 97.94 103 ILE A N 1
ATOM 746 C CA . ILE A 1 103 ? -17.085 -4.193 17.211 1.00 97.94 103 ILE A CA 1
ATOM 747 C C . ILE A 1 103 ? -18.491 -3.603 17.261 1.00 97.94 103 ILE A C 1
ATOM 749 O O . ILE A 1 103 ? -19.050 -3.460 18.347 1.00 97.94 103 ILE A O 1
ATOM 753 N N . SER A 1 104 ? -19.075 -3.258 16.113 1.00 97.94 104 SER A N 1
ATOM 754 C CA . SER A 1 104 ? -20.421 -2.692 16.051 1.00 97.94 104 SER A CA 1
ATOM 755 C C . SER A 1 104 ? -21.469 -3.690 16.548 1.00 97.94 104 SER A C 1
ATOM 757 O O . SER A 1 104 ? -22.301 -3.334 17.384 1.00 97.94 104 SER A O 1
ATOM 759 N N . ALA A 1 105 ? -21.378 -4.953 16.119 1.00 98.12 105 ALA A N 1
ATOM 760 C CA . ALA A 1 105 ? -22.249 -6.023 16.596 1.00 98.12 105 ALA A CA 1
ATOM 761 C C . ALA A 1 105 ? -22.103 -6.250 18.111 1.00 98.12 105 ALA A C 1
ATOM 763 O O . ALA A 1 105 ? -23.102 -6.240 18.832 1.00 98.12 105 ALA A O 1
ATOM 764 N N . ALA A 1 106 ? -20.866 -6.360 18.608 1.00 98.38 106 ALA A N 1
ATOM 765 C CA . ALA A 1 106 ? -20.580 -6.519 20.033 1.00 98.38 106 ALA A CA 1
ATOM 766 C C . ALA A 1 106 ? -21.054 -5.314 20.861 1.00 98.38 106 ALA A C 1
ATOM 768 O O . ALA A 1 106 ? -21.577 -5.481 21.959 1.00 98.38 106 ALA A O 1
ATOM 769 N N . SER A 1 107 ? -20.920 -4.096 20.331 1.00 98.31 107 SER A N 1
ATOM 770 C CA . SER A 1 107 ? -21.398 -2.874 20.989 1.00 98.31 107 SER A CA 1
ATOM 771 C C . SER A 1 107 ? -22.921 -2.859 21.097 1.00 98.31 107 SER A C 1
ATOM 773 O O . SER A 1 107 ? -23.460 -2.449 22.125 1.00 98.31 107 SER A O 1
ATOM 775 N N . ASN A 1 108 ? -23.625 -3.338 20.068 1.00 98.06 108 ASN A N 1
ATOM 776 C CA . ASN A 1 108 ? -25.078 -3.455 20.102 1.00 98.06 108 ASN A CA 1
ATOM 777 C C . ASN A 1 108 ? -25.531 -4.507 21.131 1.00 98.06 108 ASN A C 1
ATOM 779 O O . ASN A 1 108 ? -26.436 -4.252 21.923 1.00 98.06 108 ASN A O 1
ATOM 783 N N . GLU A 1 109 ? -24.856 -5.658 21.186 1.00 98.25 109 GLU A N 1
ATOM 784 C CA . GLU A 1 109 ? -25.108 -6.689 22.200 1.00 98.25 109 GLU A CA 1
ATOM 785 C C . GLU A 1 109 ? -24.849 -6.179 23.624 1.00 98.25 109 GLU A C 1
ATOM 787 O O . GLU A 1 109 ? -25.689 -6.345 24.509 1.00 98.25 109 GLU A O 1
ATOM 792 N N . GLN A 1 110 ? -23.732 -5.482 23.842 1.00 98.25 110 GLN A N 1
ATOM 793 C CA . GLN A 1 110 ? -23.434 -4.847 25.124 1.00 98.25 110 GLN A CA 1
ATOM 794 C C . GLN A 1 110 ? -24.482 -3.803 25.502 1.00 98.25 110 GLN A C 1
ATOM 796 O O . GLN A 1 110 ? -24.892 -3.760 26.658 1.00 98.25 110 GLN A O 1
ATOM 801 N N . SER A 1 111 ? -24.945 -2.984 24.554 1.00 98.25 111 SER A N 1
ATOM 802 C CA . SER A 1 111 ? -25.989 -1.989 24.812 1.00 98.25 111 SER A CA 1
ATOM 803 C C . SER A 1 111 ? -27.292 -2.646 25.279 1.00 98.25 111 SER A C 1
ATOM 805 O O . SER A 1 111 ? -27.858 -2.224 26.291 1.00 98.25 111 SER A O 1
ATOM 807 N N . MET A 1 112 ? -27.715 -3.732 24.621 1.00 98.06 112 MET A N 1
ATOM 808 C CA . MET A 1 112 ? -28.869 -4.526 25.059 1.00 98.06 112 MET A CA 1
ATOM 809 C C . MET A 1 112 ? -28.650 -5.123 26.457 1.00 98.06 112 MET A C 1
ATOM 811 O O . MET A 1 112 ? -29.527 -5.018 27.315 1.00 98.06 112 MET A O 1
ATOM 815 N N . GLY A 1 113 ? -27.467 -5.686 26.720 1.00 98.19 113 GLY A N 1
ATOM 816 C CA . GLY A 1 113 ? -27.111 -6.225 28.034 1.00 98.19 113 GLY A CA 1
ATOM 817 C C . GLY A 1 113 ? -27.136 -5.165 29.140 1.00 98.19 113 GLY A C 1
ATOM 818 O O . GLY A 1 113 ? -27.669 -5.408 30.220 1.00 98.19 113 GLY A O 1
ATOM 819 N N . VAL A 1 114 ? -26.629 -3.960 28.867 1.00 98.19 114 VAL A N 1
ATOM 820 C CA . VAL A 1 114 ? -26.672 -2.827 29.806 1.00 98.19 114 VAL A CA 1
ATOM 821 C C . VAL A 1 114 ? -28.110 -2.389 30.075 1.00 98.19 114 VAL A C 1
ATOM 823 O O . VAL A 1 114 ? -28.447 -2.131 31.229 1.00 98.19 114 VAL A O 1
ATOM 826 N N . SER A 1 115 ? -28.977 -2.359 29.058 1.00 98.06 115 SER A N 1
ATOM 827 C CA . SER A 1 115 ? -30.402 -2.056 29.249 1.00 98.06 115 SER A CA 1
ATOM 828 C C . SER A 1 115 ? -31.073 -3.066 30.184 1.00 98.06 115 SER A C 1
ATOM 830 O O . SER A 1 115 ? -31.801 -2.672 31.093 1.00 98.06 115 SER A O 1
ATOM 832 N N . GLN A 1 116 ? -30.786 -4.359 30.011 1.00 97.88 116 GLN A N 1
ATOM 833 C CA . GLN A 1 116 ? -31.327 -5.417 30.866 1.00 97.88 116 GLN A CA 1
ATOM 834 C C . GLN A 1 116 ? -30.808 -5.323 32.310 1.00 97.88 116 GLN A C 1
ATOM 836 O O . GLN A 1 116 ? -31.564 -5.513 33.262 1.00 97.88 116 GLN A O 1
ATOM 841 N N . VAL A 1 117 ? -29.525 -4.993 32.493 1.00 98.38 117 VAL A N 1
ATOM 842 C CA . VAL A 1 117 ? -28.962 -4.716 33.824 1.00 98.38 117 VAL A CA 1
ATOM 843 C C . VAL A 1 117 ? -29.653 -3.509 34.458 1.00 98.38 117 VAL A C 1
ATOM 845 O O . VAL A 1 117 ? -29.989 -3.562 35.638 1.00 98.38 117 VAL A O 1
ATOM 848 N N . GLY A 1 118 ? -29.909 -2.449 33.688 1.00 97.75 118 GLY A N 1
ATOM 849 C CA . GLY A 1 118 ? -30.636 -1.270 34.158 1.00 97.75 118 GLY A CA 1
ATOM 850 C C . GLY A 1 118 ? -32.033 -1.609 34.683 1.00 97.75 118 GLY A C 1
ATOM 851 O O . GLY A 1 118 ? -32.397 -1.183 35.779 1.00 97.75 118 GLY A O 1
ATOM 852 N N . GLU A 1 119 ? -32.782 -2.437 33.954 1.00 98.19 119 GLU A N 1
ATOM 853 C CA . GLU A 1 119 ? -34.101 -2.916 34.383 1.00 98.19 119 GLU A CA 1
ATOM 854 C C . GLU A 1 119 ? -34.016 -3.747 35.674 1.00 98.19 119 GLU A C 1
ATOM 856 O O . GLU A 1 119 ? -34.754 -3.498 36.630 1.00 98.19 119 GLU A O 1
ATOM 861 N N . ALA A 1 120 ? -33.062 -4.679 35.755 1.00 97.88 120 ALA A N 1
ATOM 862 C CA . ALA A 1 120 ? -32.856 -5.494 36.950 1.00 97.88 120 ALA A CA 1
ATOM 863 C C . ALA A 1 120 ? -32.493 -4.649 38.185 1.00 97.88 120 ALA A C 1
ATOM 865 O O . ALA A 1 120 ? -32.988 -4.915 39.282 1.00 97.88 120 ALA A O 1
ATOM 866 N N . VAL A 1 121 ? -31.663 -3.615 38.018 1.00 98.19 121 VAL A N 1
ATOM 867 C CA . VAL A 1 121 ? -31.305 -2.682 39.098 1.00 98.19 121 VAL A CA 1
ATOM 868 C C . VAL A 1 121 ? -32.518 -1.863 39.535 1.00 98.19 121 VAL A C 1
ATOM 870 O O . VAL A 1 121 ? -32.738 -1.721 40.735 1.00 98.19 121 VAL A O 1
ATOM 873 N N . SER A 1 122 ? -33.347 -1.392 38.598 1.00 98.00 122 SER A N 1
ATOM 874 C CA . SER A 1 122 ? -34.593 -0.690 38.930 1.00 98.00 122 SER A CA 1
ATOM 875 C C . SER A 1 122 ? -35.554 -1.578 39.729 1.00 98.00 122 SER A C 1
ATOM 877 O O . SER A 1 122 ? -36.160 -1.125 40.699 1.00 98.00 122 SER A O 1
ATOM 879 N N . GLN A 1 123 ? -35.671 -2.857 39.366 1.00 98.00 123 GLN A N 1
ATOM 880 C CA . GLN A 1 123 ? -36.490 -3.818 40.105 1.00 98.00 123 GLN A CA 1
ATOM 881 C C . GLN A 1 123 ? -35.928 -4.087 41.509 1.00 98.00 123 GLN A C 1
ATOM 883 O O . GLN A 1 123 ? -36.689 -4.191 42.476 1.00 98.00 123 GLN A O 1
ATOM 888 N N . MET A 1 124 ? -34.601 -4.200 41.637 1.00 97.62 124 MET A N 1
ATOM 889 C CA . MET A 1 124 ? -33.942 -4.336 42.939 1.00 97.62 124 MET A CA 1
ATOM 890 C C . MET A 1 124 ? -34.175 -3.110 43.819 1.00 97.62 124 MET A C 1
ATOM 892 O O . MET A 1 124 ? -34.429 -3.271 45.013 1.00 97.62 124 MET A O 1
ATOM 896 N N . ASP A 1 125 ? -34.123 -1.907 43.249 1.00 98.19 125 ASP A N 1
ATOM 897 C CA . ASP A 1 125 ? -34.404 -0.673 43.977 1.00 98.19 125 ASP A CA 1
ATOM 898 C C . ASP A 1 125 ? -35.849 -0.657 44.492 1.00 98.19 125 ASP A C 1
ATOM 900 O O . ASP A 1 125 ? -36.076 -0.448 45.682 1.00 98.19 125 ASP A O 1
ATOM 904 N N . GLN A 1 126 ? -36.823 -1.028 43.656 1.00 98.12 126 GLN A N 1
ATOM 905 C CA . GLN A 1 126 ? -38.224 -1.123 44.073 1.00 98.12 126 GLN A CA 1
ATOM 906 C C . GLN A 1 126 ? -38.431 -2.108 45.235 1.00 98.12 126 GLN A C 1
ATOM 908 O O . GLN A 1 126 ? -39.105 -1.784 46.213 1.00 98.12 126 GLN A O 1
ATOM 913 N N . VAL A 1 127 ? -37.838 -3.305 45.164 1.00 98.12 127 VAL A N 1
ATOM 914 C CA . VAL A 1 127 ? -37.912 -4.289 46.261 1.00 98.12 127 VAL A CA 1
ATOM 915 C C . VAL A 1 127 ? -37.208 -3.766 47.514 1.00 98.12 127 VAL A C 1
ATOM 917 O O . VAL A 1 127 ? -37.672 -3.996 48.628 1.00 98.12 127 VAL A O 1
ATOM 920 N N . THR A 1 128 ? -36.106 -3.034 47.354 1.00 97.94 128 THR A N 1
ATOM 921 C CA . THR A 1 128 ? -35.380 -2.424 48.474 1.00 97.94 128 THR A CA 1
ATOM 922 C C . THR A 1 128 ? -36.226 -1.356 49.165 1.00 97.94 128 THR A C 1
ATOM 924 O O . THR A 1 128 ? -36.325 -1.365 50.392 1.00 97.94 128 THR A O 1
ATOM 927 N N . GLN A 1 129 ? -36.907 -0.500 48.401 1.00 98.12 129 GLN A N 1
ATOM 928 C CA . GLN A 1 129 ? -37.849 0.486 48.934 1.00 98.12 129 GLN A CA 1
ATOM 929 C C . GLN A 1 129 ? -39.037 -0.185 49.632 1.00 98.12 129 GLN A C 1
ATOM 931 O O . GLN A 1 129 ? -39.409 0.207 50.737 1.00 98.12 129 GLN A O 1
ATOM 936 N N . GLN A 1 130 ? -39.596 -1.244 49.041 1.00 97.75 130 GLN A N 1
ATOM 937 C CA . GLN A 1 130 ? -40.667 -2.017 49.668 1.00 97.75 130 GLN A CA 1
ATOM 938 C C . GLN A 1 130 ? -40.207 -2.655 50.985 1.00 97.75 130 GLN A C 1
ATOM 940 O O . GLN A 1 130 ? -40.936 -2.622 51.973 1.00 97.75 130 GLN A O 1
ATOM 945 N N . ASN A 1 131 ? -38.991 -3.202 51.028 1.00 97.38 131 ASN A N 1
ATOM 946 C CA . ASN A 1 131 ? -38.415 -3.753 52.251 1.00 97.38 131 ASN A CA 1
ATOM 947 C C . ASN A 1 131 ? -38.238 -2.677 53.326 1.00 97.38 131 ASN A C 1
ATOM 949 O O . ASN A 1 131 ? -38.532 -2.945 54.487 1.00 97.38 131 ASN A O 1
ATOM 953 N N . ALA A 1 132 ? -37.804 -1.470 52.957 1.00 97.69 132 ALA A N 1
ATOM 954 C CA . ALA A 1 132 ? -37.712 -0.352 53.893 1.00 97.69 132 ALA A CA 1
ATOM 955 C C . ALA A 1 132 ? -39.092 0.010 54.471 1.00 97.69 132 ALA A C 1
ATOM 957 O O . ALA A 1 132 ? -39.239 0.076 55.690 1.00 97.69 132 ALA A O 1
ATOM 958 N N . ALA A 1 133 ? -40.117 0.127 53.621 1.00 97.12 133 ALA A N 1
ATOM 959 C CA . ALA A 1 133 ? -41.487 0.399 54.057 1.00 97.12 133 ALA A CA 1
ATOM 960 C C . ALA A 1 133 ? -42.041 -0.707 54.976 1.00 97.12 133 ALA A C 1
ATOM 962 O O . ALA A 1 133 ? -42.620 -0.420 56.021 1.00 97.12 133 ALA A O 1
ATOM 963 N N . MET A 1 134 ? -41.806 -1.979 54.640 1.00 97.50 134 MET A N 1
ATOM 964 C CA . MET A 1 134 ? -42.205 -3.102 55.494 1.00 97.50 134 MET A CA 1
ATOM 965 C C . MET A 1 134 ? -41.483 -3.082 56.846 1.00 97.50 134 MET A C 1
ATOM 967 O O . MET A 1 134 ? -42.072 -3.452 57.857 1.00 97.50 134 MET A O 1
ATOM 971 N N . VAL A 1 135 ? -40.215 -2.661 56.896 1.00 97.88 135 VAL A N 1
ATOM 972 C CA . VAL A 1 135 ? -39.479 -2.508 58.161 1.00 97.88 135 VAL A CA 1
ATOM 973 C C . VAL A 1 135 ? -40.073 -1.385 59.011 1.00 97.88 135 VAL A C 1
ATOM 975 O O . VAL A 1 135 ? -40.215 -1.567 60.220 1.00 97.88 135 VAL A O 1
ATOM 978 N N . GLU A 1 136 ? -40.469 -0.263 58.408 1.00 96.94 136 GLU A N 1
ATOM 979 C CA . GLU A 1 136 ? -41.170 0.816 59.117 1.00 96.94 136 GLU A CA 1
ATOM 980 C C . GLU A 1 136 ? -42.523 0.348 59.672 1.00 96.94 136 GLU A C 1
ATOM 982 O O . GLU A 1 136 ? -42.824 0.572 60.848 1.00 96.94 136 GLU A O 1
ATOM 987 N N . GLU A 1 137 ? -43.308 -0.376 58.872 1.00 96.62 137 GLU A N 1
ATOM 988 C CA . GLU A 1 137 ? -44.583 -0.951 59.306 1.00 96.62 137 GLU A CA 1
ATOM 989 C C . GLU A 1 137 ? -44.387 -1.971 60.439 1.00 96.62 137 GLU A C 1
ATOM 991 O O . GLU A 1 137 ? -45.087 -1.930 61.454 1.00 96.62 137 GLU A O 1
ATOM 996 N N . MET A 1 138 ? -43.378 -2.841 60.327 1.00 96.19 138 MET A N 1
ATOM 997 C CA . MET A 1 138 ? -43.016 -3.792 61.380 1.00 96.19 138 MET A CA 1
ATOM 998 C C . MET A 1 138 ? -42.583 -3.087 62.669 1.00 96.19 138 MET A C 1
ATOM 1000 O O . MET A 1 138 ? -42.953 -3.531 63.757 1.00 96.19 138 MET A O 1
ATOM 1004 N N . ALA A 1 139 ? -41.833 -1.987 62.576 1.00 96.75 139 ALA A N 1
ATOM 1005 C CA . ALA A 1 139 ? -41.443 -1.198 63.739 1.00 96.75 139 ALA A CA 1
ATOM 1006 C C . ALA A 1 139 ? -42.666 -0.568 64.430 1.00 96.75 139 ALA A C 1
ATOM 1008 O O . ALA A 1 139 ? -42.769 -0.619 65.659 1.00 96.75 139 ALA A O 1
ATOM 1009 N N . ALA A 1 140 ? -43.625 -0.045 63.659 1.00 96.38 140 ALA A N 1
ATOM 1010 C CA . ALA A 1 140 ? -44.884 0.483 64.184 1.00 96.38 140 ALA A CA 1
ATOM 1011 C C . ALA A 1 140 ? -45.742 -0.613 64.844 1.00 96.38 140 ALA A C 1
ATOM 1013 O O . ALA A 1 140 ? -46.247 -0.427 65.955 1.00 96.38 140 ALA A O 1
ATOM 1014 N N . ALA A 1 141 ? -45.853 -1.785 64.212 1.00 96.00 141 ALA A N 1
ATOM 1015 C CA . ALA A 1 141 ? -46.556 -2.937 64.770 1.00 96.00 141 ALA A CA 1
ATOM 1016 C C . ALA A 1 141 ? -45.904 -3.420 66.076 1.00 96.00 141 ALA A C 1
ATOM 1018 O O . ALA A 1 141 ? -46.596 -3.640 67.071 1.00 96.00 141 ALA A O 1
ATOM 1019 N N . ALA A 1 142 ? -44.571 -3.514 66.116 1.00 97.00 142 ALA A N 1
ATOM 1020 C CA . ALA A 1 142 ? -43.825 -3.871 67.320 1.00 97.00 142 ALA A CA 1
ATOM 1021 C C . ALA A 1 142 ? -44.033 -2.852 68.454 1.00 97.00 142 ALA A C 1
ATOM 1023 O O . ALA A 1 142 ? -44.199 -3.245 69.612 1.00 97.00 142 ALA A O 1
ATOM 1024 N N . ALA A 1 143 ? -44.079 -1.552 68.140 1.00 96.06 143 ALA A N 1
ATOM 1025 C CA . ALA A 1 143 ? -44.387 -0.507 69.113 1.00 96.06 143 ALA A CA 1
ATOM 1026 C C . ALA A 1 143 ? -45.823 -0.626 69.660 1.00 96.06 143 ALA A C 1
ATOM 1028 O O . ALA A 1 143 ? -46.023 -0.517 70.871 1.00 96.06 143 ALA A O 1
ATOM 1029 N N . SER A 1 144 ? -46.806 -0.918 68.802 1.00 96.31 144 SER A N 1
ATOM 1030 C CA . SER A 1 144 ? -48.199 -1.145 69.213 1.00 96.31 144 SER A CA 1
ATOM 1031 C C . SER A 1 144 ? -48.342 -2.380 70.109 1.00 96.31 144 SER A C 1
ATOM 1033 O O . SER A 1 144 ? -48.944 -2.302 71.181 1.00 96.31 144 SER A O 1
ATOM 1035 N N . LEU A 1 145 ? -47.712 -3.501 69.738 1.00 96.00 145 LEU A N 1
ATOM 1036 C CA . LEU A 1 145 ? -47.687 -4.717 70.557 1.00 96.00 145 LEU A CA 1
ATOM 1037 C C . LEU A 1 145 ? -47.029 -4.471 71.921 1.00 96.00 145 LEU A C 1
ATOM 1039 O O . LEU A 1 145 ? -47.524 -4.952 72.940 1.00 96.00 145 LEU A O 1
ATOM 1043 N N . LYS A 1 146 ? -45.949 -3.679 71.967 1.00 96.06 146 LYS A N 1
ATOM 1044 C CA . LYS A 1 146 ? -45.317 -3.262 73.226 1.00 96.06 146 LYS A CA 1
ATOM 1045 C C . LYS A 1 146 ? -46.274 -2.449 74.103 1.00 96.06 146 LYS A C 1
ATOM 1047 O O . LYS A 1 146 ? -46.335 -2.708 75.302 1.00 96.06 146 LYS A O 1
ATOM 1052 N N . ALA A 1 147 ? -47.009 -1.495 73.531 1.00 95.81 147 ALA A N 1
ATOM 1053 C CA . ALA A 1 147 ? -47.979 -0.690 74.271 1.00 95.81 147 ALA A CA 1
ATOM 1054 C C . ALA A 1 147 ? -49.128 -1.549 74.834 1.00 95.81 147 ALA A C 1
ATOM 1056 O O . ALA A 1 147 ? -49.451 -1.435 76.012 1.00 95.81 147 ALA A O 1
ATOM 1057 N N . GLN A 1 148 ? -49.678 -2.473 74.037 1.00 94.38 148 GLN A N 1
ATOM 1058 C CA . GLN A 1 148 ? -50.717 -3.412 74.489 1.00 94.38 148 GLN A CA 1
ATOM 1059 C C . GLN A 1 148 ? -50.221 -4.323 75.619 1.00 94.38 148 GLN A C 1
ATOM 1061 O O . GLN A 1 148 ? -50.929 -4.546 76.598 1.00 94.38 148 GLN A O 1
ATOM 1066 N N . ALA A 1 149 ? -48.985 -4.822 75.521 1.00 95.88 149 ALA A N 1
ATOM 1067 C CA . ALA A 1 149 ? -48.382 -5.619 76.584 1.00 95.88 149 ALA A CA 1
ATOM 1068 C C . ALA A 1 149 ? -48.204 -4.812 77.884 1.00 95.88 149 ALA A C 1
ATOM 1070 O O . ALA A 1 149 ? -48.444 -5.343 78.967 1.00 95.88 149 ALA A O 1
ATOM 1071 N N . GLN A 1 150 ? -47.816 -3.534 77.793 1.00 94.69 150 GLN A N 1
ATOM 1072 C CA . GLN A 1 150 ? -47.719 -2.641 78.955 1.00 94.69 150 GLN A CA 1
ATOM 1073 C C . GLN A 1 150 ? -49.086 -2.384 79.601 1.00 94.69 150 GLN A C 1
ATOM 1075 O O . GLN A 1 150 ? -49.193 -2.452 80.824 1.00 94.69 150 GLN A O 1
ATOM 1080 N N . ASP A 1 151 ? -50.126 -2.155 78.800 1.00 93.56 151 ASP A N 1
ATOM 1081 C CA . ASP A 1 151 ? -51.499 -1.953 79.281 1.00 93.56 151 ASP A CA 1
ATOM 1082 C C . ASP A 1 151 ? -52.060 -3.198 79.997 1.00 93.56 151 ASP A C 1
ATOM 1084 O O . ASP A 1 151 ? -52.647 -3.107 81.078 1.00 93.56 151 ASP A O 1
ATOM 1088 N N . LEU A 1 152 ? -51.778 -4.392 79.468 1.00 92.44 152 LEU A N 1
ATOM 1089 C CA . LEU A 1 152 ? -52.083 -5.668 80.125 1.00 92.44 152 LEU A CA 1
ATOM 1090 C C . LEU A 1 152 ? -51.387 -5.799 81.487 1.00 92.44 152 LEU A C 1
ATOM 1092 O O . LEU A 1 152 ? -52.031 -6.162 82.472 1.00 92.44 152 LEU A O 1
ATOM 1096 N N . VAL A 1 153 ? -50.091 -5.476 81.571 1.00 91.50 153 VAL A N 1
ATOM 1097 C CA . VAL A 1 153 ? -49.344 -5.493 82.844 1.00 91.50 153 VAL A CA 1
ATOM 1098 C C . VAL A 1 153 ? -49.937 -4.492 83.839 1.00 91.50 153 VAL A C 1
ATOM 1100 O O . VAL A 1 153 ? -50.133 -4.837 85.006 1.00 91.50 153 VAL A O 1
ATOM 1103 N N . GLN A 1 154 ? -50.277 -3.283 83.385 1.00 89.25 154 GLN A N 1
ATOM 1104 C CA . GLN A 1 154 ? -50.924 -2.257 84.203 1.00 89.25 154 GLN A CA 1
ATOM 1105 C C . GLN A 1 154 ? -52.273 -2.757 84.745 1.00 89.25 154 GLN A C 1
ATOM 1107 O O . GLN A 1 154 ? -52.541 -2.642 85.939 1.00 89.25 154 GLN A O 1
ATOM 1112 N N . THR A 1 155 ? -53.093 -3.378 83.899 1.00 89.19 155 THR A N 1
ATOM 1113 C CA . THR A 1 155 ? -54.406 -3.917 84.281 1.00 89.19 155 THR A CA 1
ATOM 1114 C C . THR A 1 155 ? -54.279 -5.031 85.321 1.00 89.19 155 THR A C 1
ATOM 1116 O O . THR A 1 155 ? -55.002 -5.039 86.318 1.00 89.19 155 THR A O 1
ATOM 1119 N N . VAL A 1 156 ? -53.317 -5.944 85.150 1.00 89.00 156 VAL A N 1
ATOM 1120 C CA . VAL A 1 156 ? -53.046 -7.011 86.128 1.00 89.00 156 VAL A CA 1
ATOM 1121 C C . VAL A 1 156 ? -52.518 -6.440 87.454 1.00 89.00 156 VAL A C 1
ATOM 1123 O O . VAL A 1 156 ? -52.840 -6.975 88.510 1.00 89.00 156 VAL A O 1
ATOM 1126 N N . SER A 1 157 ? -51.780 -5.324 87.436 1.00 83.94 157 SER A N 1
ATOM 1127 C CA . SER A 1 157 ? -51.223 -4.699 88.650 1.00 83.94 157 SER A CA 1
ATOM 1128 C C . SER A 1 157 ? -52.273 -4.129 89.619 1.00 83.94 157 SER A C 1
ATOM 1130 O O . SER A 1 157 ? -52.000 -3.987 90.811 1.00 83.94 157 SER A O 1
ATOM 1132 N N . VAL A 1 158 ? -53.489 -3.836 89.136 1.00 82.88 158 VAL A N 1
ATOM 1133 C CA . VAL A 1 158 ? -54.618 -3.374 89.968 1.00 82.88 158 VAL A CA 1
ATOM 1134 C C . VAL A 1 158 ? -55.164 -4.500 90.848 1.00 82.88 158 VAL A C 1
ATOM 1136 O O . VAL A 1 158 ? -55.716 -4.237 91.922 1.00 82.88 158 VAL A O 1
ATOM 1139 N N . PHE A 1 159 ? -54.981 -5.761 90.443 1.00 74.06 159 PHE A N 1
ATOM 1140 C CA . PHE A 1 159 ? -55.312 -6.901 91.286 1.00 74.06 159 PHE A CA 1
ATOM 1141 C C . PHE A 1 159 ? -54.331 -6.959 92.460 1.00 74.06 159 PHE A C 1
ATOM 1143 O O . PHE A 1 159 ? -53.251 -7.542 92.382 1.00 74.06 159 PHE A O 1
ATOM 1150 N N . LYS A 1 160 ? -54.725 -6.349 93.583 1.00 63.41 160 LYS A N 1
ATOM 1151 C CA . LYS A 1 160 ? -54.048 -6.525 94.866 1.00 63.41 160 LYS A CA 1
ATOM 1152 C C . LYS A 1 160 ? -54.195 -7.978 95.293 1.00 63.41 160 LYS A C 1
ATOM 1154 O O . LYS A 1 160 ? -55.257 -8.393 95.756 1.00 63.41 160 LYS A O 1
ATOM 1159 N N . LEU A 1 161 ? -53.116 -8.740 95.157 1.00 63.22 161 LEU A N 1
ATOM 1160 C CA . LEU A 1 161 ? -52.963 -9.978 95.901 1.00 63.22 161 LEU A CA 1
ATOM 1161 C C . LEU A 1 161 ? -52.963 -9.568 97.375 1.00 63.22 161 LEU A C 1
ATOM 1163 O O . LEU A 1 161 ? -52.129 -8.757 97.775 1.00 63.22 161 LEU A O 1
ATOM 1167 N N . GLY A 1 162 ? -53.969 -10.007 98.133 1.00 51.66 162 GLY A N 1
ATOM 1168 C CA . GLY A 1 162 ? -54.080 -9.659 99.544 1.00 51.66 162 GLY A CA 1
ATOM 1169 C C . GLY A 1 162 ? -52.741 -9.903 100.227 1.00 51.66 162 GLY A C 1
ATOM 1170 O O . GLY A 1 162 ? -52.188 -10.995 100.108 1.00 51.66 162 GLY A O 1
ATOM 1171 N N . ASP A 1 163 ? -52.219 -8.869 100.888 1.00 51.28 163 ASP A N 1
ATOM 1172 C CA . ASP A 1 163 ? -51.096 -8.997 101.803 1.00 51.28 163 ASP A CA 1
ATOM 1173 C C . ASP A 1 163 ? -51.488 -10.080 102.807 1.00 51.28 163 ASP A C 1
ATOM 1175 O O . ASP A 1 163 ? -52.281 -9.855 103.723 1.00 51.28 163 ASP A O 1
ATOM 1179 N N . THR A 1 164 ? -50.961 -11.288 102.636 1.00 50.12 164 THR A N 1
ATOM 1180 C CA . THR A 1 164 ? -50.911 -12.259 103.719 1.00 50.12 164 THR A CA 1
ATOM 1181 C C . THR A 1 164 ? -49.835 -11.791 104.694 1.00 50.12 164 THR A C 1
ATOM 1183 O O . THR A 1 164 ? -48.793 -12.423 104.849 1.00 50.12 164 THR A O 1
ATOM 1186 N N . GLN A 1 165 ? -50.085 -10.654 105.347 1.00 47.78 165 GLN A N 1
ATOM 1187 C CA . GLN A 1 165 ? -49.535 -10.366 106.658 1.00 47.78 165 GLN A CA 1
ATOM 1188 C C . GLN A 1 165 ? -50.452 -11.003 107.698 1.00 47.78 165 GLN A C 1
ATOM 1190 O O . GLN A 1 165 ? -51.570 -10.555 107.937 1.00 47.78 165 GLN A O 1
ATOM 1195 N N . GLY A 1 166 ? -49.927 -12.050 108.330 1.00 46.31 166 GLY A N 1
ATOM 1196 C CA . GLY A 1 166 ? -50.457 -12.612 109.565 1.00 46.31 166 GLY A CA 1
ATOM 1197 C C . GLY A 1 166 ? -50.467 -14.134 109.553 1.00 46.31 166 GLY A C 1
ATOM 1198 O O . GLY A 1 166 ? -51.452 -14.732 109.148 1.00 46.31 166 GLY A O 1
ATOM 1199 N N . VAL A 1 167 ? -49.371 -14.773 109.971 1.00 41.25 167 VAL A N 1
ATOM 1200 C CA . VAL A 1 167 ? -49.175 -15.331 111.327 1.00 41.25 167 VAL A CA 1
ATOM 1201 C C . VAL A 1 167 ? -47.787 -15.989 111.356 1.00 41.25 167 VAL A C 1
ATOM 1203 O O . VAL A 1 167 ? -47.424 -16.756 110.469 1.00 41.25 167 VAL A O 1
ATOM 1206 N N . GLY A 1 168 ? -46.986 -15.657 112.370 1.00 51.50 168 GLY A N 1
ATOM 1207 C CA . GLY A 1 168 ? -45.664 -16.239 112.569 1.00 51.50 168 GLY A CA 1
ATOM 1208 C C . GLY A 1 168 ? -45.708 -17.727 112.922 1.00 51.50 168 GLY A C 1
ATOM 1209 O O . GLY A 1 168 ? -46.474 -18.151 113.784 1.00 51.50 168 GLY A O 1
ATOM 1210 N N . GLN A 1 169 ? -44.802 -18.490 112.314 1.00 48.12 169 GLN A N 1
ATOM 1211 C CA . GLN A 1 169 ? -44.271 -19.739 112.857 1.00 48.12 169 GLN A CA 1
ATOM 1212 C C . GLN A 1 169 ? -42.840 -19.935 112.329 1.00 48.12 169 GLN A C 1
ATOM 1214 O O . GLN A 1 169 ? -42.643 -19.970 111.114 1.00 48.12 169 GLN A O 1
ATOM 1219 N N . PRO A 1 170 ? -41.819 -20.042 113.198 1.00 56.09 170 PRO A N 1
ATOM 1220 C CA . PRO A 1 170 ? -40.489 -20.447 112.783 1.00 56.09 170 PRO A CA 1
ATOM 1221 C C . PRO A 1 170 ? -40.443 -21.975 112.761 1.00 56.09 170 PRO A C 1
ATOM 1223 O O . PRO A 1 170 ? -40.491 -22.620 113.807 1.00 56.09 170 PRO A O 1
ATOM 1226 N N . GLY A 1 171 ? -40.359 -22.575 111.578 1.00 53.12 171 GLY A N 1
ATOM 1227 C CA . GLY A 1 171 ? -40.175 -24.017 111.498 1.00 53.12 171 GLY A CA 1
ATOM 1228 C C . GLY A 1 171 ? -40.355 -24.601 110.109 1.00 53.12 171 GLY A C 1
ATOM 1229 O O . GLY A 1 171 ? -41.436 -24.531 109.542 1.00 53.12 171 GLY A O 1
ATOM 1230 N N . LEU A 1 172 ? -39.292 -25.282 109.674 1.00 43.91 172 LEU A N 1
ATOM 1231 C CA . LEU A 1 172 ? -39.236 -26.323 108.644 1.00 43.91 172 LEU A CA 1
ATOM 1232 C C . LEU A 1 172 ? -39.082 -25.825 107.202 1.00 43.91 172 LEU A C 1
ATOM 1234 O O . LEU A 1 172 ? -40.029 -25.493 106.496 1.00 43.91 172 LEU A O 1
ATOM 1238 N N . GLY A 1 173 ? -37.821 -25.854 106.761 1.00 55.91 173 GLY A N 1
ATOM 1239 C CA . GLY A 1 173 ? -37.448 -25.737 105.364 1.00 55.91 173 GLY A CA 1
ATOM 1240 C C . GLY A 1 173 ? -38.144 -26.799 104.522 1.00 55.91 173 GLY A C 1
ATOM 1241 O O . GLY A 1 173 ? -37.976 -27.999 104.735 1.00 55.91 173 GLY A O 1
ATOM 1242 N N . LEU A 1 174 ? -38.895 -26.335 103.530 1.00 47.47 174 LEU A N 1
ATOM 1243 C CA . LEU A 1 174 ? -39.358 -27.159 102.431 1.00 47.47 174 LEU A CA 1
ATOM 1244 C C . LEU A 1 174 ? -38.382 -26.977 101.273 1.00 47.47 174 LEU A C 1
ATOM 1246 O O . LEU A 1 174 ? -38.290 -25.926 100.642 1.00 47.47 174 LEU A O 1
ATOM 1250 N N . SER A 1 175 ? -37.609 -28.038 101.069 1.00 52.72 175 SER A N 1
ATOM 1251 C CA . SER A 1 175 ? -36.787 -28.301 99.897 1.00 52.72 175 SER A CA 1
ATOM 1252 C C . SER A 1 175 ? -37.575 -28.013 98.616 1.00 52.72 175 SER A C 1
ATOM 1254 O O . SER A 1 175 ? -38.651 -28.568 98.395 1.00 52.72 175 SER A O 1
ATOM 1256 N N . VAL A 1 176 ? -37.014 -27.162 97.755 1.00 57.12 176 VAL A N 1
ATOM 1257 C CA . VAL A 1 176 ? -37.422 -27.076 96.352 1.00 57.12 176 VAL A CA 1
ATOM 1258 C C . VAL A 1 176 ? -37.148 -28.439 95.719 1.00 57.12 176 VAL A C 1
ATOM 1260 O O . VAL A 1 176 ? -35.998 -28.810 95.486 1.00 57.12 176 VAL A O 1
ATOM 1263 N N . ALA A 1 177 ? -38.210 -29.201 95.466 1.00 55.41 177 ALA A N 1
ATOM 1264 C CA . ALA A 1 177 ? -38.142 -30.397 94.644 1.00 55.41 177 ALA A CA 1
ATOM 1265 C C . ALA A 1 177 ? -37.812 -29.984 93.196 1.00 55.41 177 ALA A C 1
ATOM 1267 O O . ALA A 1 177 ? -38.452 -29.068 92.670 1.00 55.41 177 ALA A O 1
ATOM 1268 N N . PRO A 1 178 ? -36.841 -30.624 92.522 1.00 56.84 178 PRO A N 1
ATOM 1269 C CA . PRO A 1 178 ? -36.551 -30.303 91.135 1.00 56.84 178 PRO A CA 1
ATOM 1270 C C . PRO A 1 178 ? -37.755 -30.690 90.272 1.00 56.84 178 PRO A C 1
ATOM 1272 O O . PRO A 1 178 ? -38.231 -31.828 90.314 1.00 56.84 178 PRO A O 1
ATOM 1275 N N . ALA A 1 179 ? -38.247 -29.739 89.478 1.00 56.19 179 ALA A N 1
ATOM 1276 C CA . ALA A 1 179 ? -39.219 -30.015 88.434 1.00 56.19 179 ALA A CA 1
ATOM 1277 C C . ALA A 1 179 ? -38.648 -31.107 87.516 1.00 56.19 179 ALA A C 1
ATOM 1279 O O . ALA A 1 179 ? -37.610 -30.922 86.877 1.00 56.19 179 ALA A O 1
ATOM 1280 N N . ARG A 1 180 ? -39.311 -32.268 87.470 1.00 54.03 180 ARG A N 1
ATOM 1281 C CA . ARG A 1 180 ? -39.027 -33.320 86.489 1.00 54.03 180 ARG A CA 1
ATOM 1282 C C . ARG A 1 180 ? -39.290 -32.754 85.095 1.00 54.03 180 ARG A C 1
ATOM 1284 O O . ARG A 1 180 ? -40.420 -32.758 84.616 1.00 54.03 180 ARG A O 1
ATOM 1291 N N . ALA A 1 181 ? -38.236 -32.284 84.439 1.00 52.59 181 ALA A N 1
ATOM 1292 C CA . ALA A 1 181 ? -38.230 -32.088 83.003 1.00 52.59 181 ALA A CA 1
ATOM 1293 C C . ALA A 1 181 ? -38.329 -33.472 82.345 1.00 52.59 181 ALA A C 1
ATOM 1295 O O . ALA A 1 181 ? -37.382 -34.258 82.375 1.00 52.59 181 ALA A O 1
ATOM 1296 N N . HIS A 1 182 ? -39.488 -33.796 81.777 1.00 63.38 182 HIS A N 1
ATOM 1297 C CA . HIS A 1 182 ? -39.565 -34.874 80.800 1.00 63.38 182 HIS A CA 1
ATOM 1298 C C . HIS A 1 182 ? -38.839 -34.404 79.531 1.00 63.38 182 HIS A C 1
ATOM 1300 O O . HIS A 1 182 ? -39.234 -33.380 78.971 1.00 63.38 182 HIS A O 1
ATOM 1306 N N . PRO A 1 183 ? -37.791 -35.100 79.056 1.00 65.88 183 PRO A N 1
ATOM 1307 C CA . PRO A 1 183 ? -37.193 -34.760 77.775 1.00 65.88 183 PRO A CA 1
ATOM 1308 C C . PRO A 1 183 ? -38.188 -35.103 76.652 1.00 65.88 183 PRO A C 1
ATOM 1310 O O . PRO A 1 183 ? -38.768 -36.197 76.670 1.00 65.88 183 PRO A O 1
ATOM 1313 N N . PRO A 1 184 ? -38.411 -34.214 75.666 1.00 64.88 184 PRO A N 1
ATOM 1314 C CA . PRO A 1 184 ? -39.221 -34.558 74.509 1.00 64.88 184 PRO A CA 1
ATOM 1315 C C . PRO A 1 184 ? -38.508 -35.658 73.711 1.00 64.88 184 PRO A C 1
ATOM 1317 O O . PRO A 1 184 ? -37.323 -35.548 73.393 1.00 64.88 184 PRO A O 1
ATOM 1320 N N . LYS A 1 185 ? -39.227 -36.738 73.386 1.00 68.50 185 LYS A N 1
ATOM 1321 C CA . LYS A 1 185 ? -38.752 -37.744 72.427 1.00 68.50 185 LYS A CA 1
ATOM 1322 C C . LYS A 1 185 ? -38.729 -37.109 71.029 1.00 68.50 185 LYS A C 1
ATOM 1324 O O . LYS A 1 185 ? -39.777 -36.629 70.595 1.00 68.50 185 LYS A O 1
ATOM 1329 N N . PRO A 1 186 ? -37.602 -37.127 70.300 1.00 61.16 186 PRO A N 1
ATOM 1330 C CA . PRO A 1 186 ? -37.577 -36.656 68.924 1.00 61.16 186 PRO A CA 1
ATOM 1331 C C . PRO A 1 186 ? -38.273 -37.686 68.024 1.00 61.16 186 PRO A C 1
ATOM 1333 O O . PRO A 1 186 ? -37.819 -38.821 67.889 1.00 61.16 186 PRO A O 1
ATOM 1336 N N . GLY A 1 187 ? -39.395 -37.298 67.419 1.00 74.94 187 GLY A N 1
ATOM 1337 C CA . GLY A 1 187 ? -39.923 -37.985 66.241 1.00 74.94 187 GLY A CA 1
ATOM 1338 C C . GLY A 1 187 ? -39.109 -37.592 65.000 1.00 74.94 187 GLY A C 1
ATOM 1339 O O . GLY A 1 187 ? -38.622 -36.461 64.938 1.00 74.94 187 GLY A O 1
ATOM 1340 N N . PRO A 1 188 ? -38.925 -38.484 64.011 1.00 66.62 188 PRO A N 1
ATOM 1341 C CA . PRO A 1 188 ? -38.131 -38.176 62.828 1.00 66.62 188 PRO A CA 1
ATOM 1342 C C . PRO A 1 188 ? -38.833 -37.1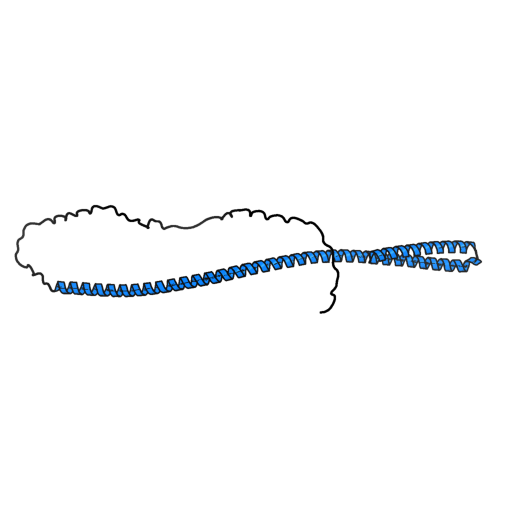26 61.958 1.00 66.62 188 PRO A C 1
ATOM 1344 O O . PRO A 1 188 ? -39.935 -37.342 61.452 1.00 66.62 188 PRO A O 1
ATOM 1347 N N . PHE A 1 189 ? -38.166 -35.991 61.765 1.00 65.19 189 PHE A N 1
ATOM 1348 C CA . PHE A 1 189 ? -38.554 -34.958 60.812 1.00 65.19 189 PHE A CA 1
ATOM 1349 C C . PHE A 1 189 ? -38.343 -35.479 59.380 1.00 65.19 189 PHE A C 1
ATOM 1351 O O . PHE A 1 189 ? -37.217 -35.748 58.966 1.00 65.19 189 PHE A O 1
ATOM 1358 N N . LYS A 1 190 ? -39.430 -35.649 58.616 1.00 64.56 190 LYS A N 1
ATOM 1359 C CA . LYS A 1 190 ? -39.394 -35.911 57.167 1.00 64.56 190 LYS A CA 1
ATOM 1360 C C . LYS A 1 190 ? -39.548 -34.588 56.417 1.00 64.56 190 LYS A C 1
ATOM 1362 O O . LYS A 1 190 ? -40.626 -34.260 55.933 1.00 64.56 190 LYS A O 1
ATOM 1367 N N . GLY A 1 191 ? -38.460 -33.836 56.327 1.00 67.75 191 GLY A N 1
ATOM 1368 C CA . GLY A 1 191 ? -38.346 -32.667 55.463 1.00 67.75 191 GLY A CA 1
ATOM 1369 C C . GLY A 1 191 ? -36.926 -32.578 54.916 1.00 67.75 191 GLY A C 1
ATOM 1370 O O . GLY A 1 191 ? -35.968 -32.840 55.635 1.00 67.75 191 GLY A O 1
ATOM 1371 N N . VAL A 1 192 ? -36.785 -32.269 53.629 1.00 60.84 192 VAL A N 1
ATOM 1372 C CA . VAL A 1 192 ? -35.480 -32.066 52.983 1.00 60.84 192 VAL A CA 1
ATOM 1373 C C . VAL A 1 192 ? -34.952 -30.674 53.327 1.00 60.84 192 VAL A C 1
ATOM 1375 O O . VAL A 1 192 ? -35.386 -29.678 52.746 1.00 60.84 192 VAL A O 1
ATOM 1378 N N . ASP A 1 193 ? -34.014 -30.610 54.273 1.00 53.28 193 ASP A N 1
ATOM 1379 C CA . ASP A 1 193 ? -33.288 -29.387 54.616 1.00 53.28 193 ASP A CA 1
ATOM 1380 C C . ASP A 1 193 ? -32.329 -28.980 53.489 1.00 53.28 193 ASP A C 1
ATOM 1382 O O . ASP A 1 193 ? -31.432 -29.722 53.089 1.00 53.28 193 ASP A O 1
ATOM 1386 N N . ARG A 1 194 ? -32.515 -27.759 52.978 1.00 58.12 194 ARG A N 1
ATOM 1387 C CA . ARG A 1 194 ? -31.767 -27.178 51.849 1.00 58.12 194 ARG A CA 1
ATOM 1388 C C . ARG A 1 194 ? -30.620 -26.257 52.291 1.00 58.12 194 ARG A C 1
ATOM 1390 O O . ARG A 1 194 ? -30.292 -25.295 51.600 1.00 58.12 194 ARG A O 1
ATOM 1397 N N . ARG A 1 195 ? -30.004 -26.522 53.448 1.00 54.81 195 ARG A N 1
ATOM 1398 C CA . ARG A 1 195 ? -28.866 -25.737 53.960 1.00 54.81 195 ARG A CA 1
ATOM 1399 C C . ARG A 1 195 ? -27.787 -26.617 54.598 1.00 54.81 195 ARG A C 1
ATOM 1401 O O . ARG A 1 195 ? -27.712 -26.770 55.808 1.00 54.81 195 ARG A O 1
ATOM 1408 N N . ALA A 1 196 ? -26.899 -27.120 53.750 1.00 40.38 196 ALA A N 1
ATOM 1409 C CA . ALA A 1 196 ? -25.526 -27.492 54.084 1.00 40.38 196 ALA A CA 1
ATOM 1410 C C . ALA A 1 196 ? -24.698 -27.271 52.803 1.00 40.38 196 ALA A C 1
ATOM 1412 O O . ALA A 1 196 ? -25.082 -27.767 51.753 1.00 40.38 196 ALA A O 1
ATOM 1413 N N . GLY A 1 197 ? -23.616 -26.501 52.755 1.00 41.59 197 GLY A N 1
ATOM 1414 C CA . GLY A 1 197 ? -22.922 -25.727 53.771 1.00 41.59 197 GLY A CA 1
ATOM 1415 C C . GLY A 1 197 ? -21.777 -24.926 53.127 1.00 41.59 197 GLY A C 1
ATOM 1416 O O . GLY A 1 197 ? -21.527 -25.045 51.931 1.00 41.59 197 GLY A O 1
ATOM 1417 N N . GLY A 1 198 ? -21.071 -24.145 53.951 1.00 42.12 198 GLY A N 1
ATOM 1418 C CA . GLY A 1 198 ? -19.674 -23.763 53.709 1.00 42.12 198 GLY A CA 1
ATOM 1419 C C . GLY A 1 198 ? -19.405 -22.403 53.053 1.00 42.12 198 GLY A C 1
ATOM 1420 O O . GLY A 1 198 ? -19.228 -22.310 51.846 1.00 42.12 198 GLY A O 1
ATOM 1421 N N . VAL A 1 199 ? -19.219 -21.374 53.881 1.00 43.44 199 VAL A N 1
ATOM 1422 C CA . VAL A 1 199 ? -18.289 -20.245 53.636 1.00 43.44 199 VAL A CA 1
ATOM 1423 C C . VAL A 1 199 ? -17.150 -20.468 54.657 1.00 43.44 199 VAL A C 1
ATOM 1425 O O . VAL A 1 199 ? -17.444 -20.908 55.763 1.00 43.44 199 VAL A O 1
ATOM 1428 N N . ALA A 1 200 ? -15.846 -20.280 54.432 1.00 46.03 200 ALA A N 1
ATOM 1429 C CA . ALA A 1 200 ? -15.110 -19.360 53.572 1.00 46.03 200 ALA A CA 1
ATOM 1430 C C . ALA A 1 200 ? -13.638 -19.814 53.405 1.00 46.03 200 ALA A C 1
ATOM 1432 O O . ALA A 1 200 ? -13.095 -20.426 54.323 1.00 46.03 200 ALA A O 1
ATOM 1433 N N . LYS A 1 201 ? -12.968 -19.397 52.316 1.00 39.12 201 LYS A N 1
ATOM 1434 C CA . LYS A 1 201 ? -11.715 -18.593 52.312 1.00 39.12 201 LYS A CA 1
ATOM 1435 C C . LYS A 1 201 ? -11.027 -18.612 50.936 1.00 39.12 201 LYS A C 1
ATOM 1437 O O . LYS A 1 201 ? -10.632 -19.661 50.455 1.00 39.12 201 LYS A O 1
ATOM 1442 N N . GLY A 1 202 ? -10.813 -17.411 50.395 1.00 34.97 202 GLY A N 1
ATOM 1443 C CA . GLY A 1 202 ? -9.475 -16.903 50.072 1.00 34.97 202 GLY A CA 1
ATOM 1444 C C . GLY A 1 202 ? -8.698 -17.480 48.883 1.00 34.97 202 GLY A C 1
ATOM 1445 O O . GLY A 1 202 ? -8.095 -18.534 48.988 1.00 34.97 202 GLY A O 1
ATOM 1446 N N . ALA A 1 203 ? -8.569 -16.619 47.870 1.00 36.06 203 ALA A N 1
ATOM 1447 C CA . ALA A 1 203 ? -7.358 -16.311 47.103 1.00 36.06 203 ALA A CA 1
ATOM 1448 C C . ALA A 1 203 ? -6.705 -17.369 46.183 1.00 36.06 203 ALA A C 1
ATOM 1450 O O . ALA A 1 203 ? -6.195 -18.399 46.601 1.00 36.06 203 ALA A O 1
ATOM 1451 N N . ALA A 1 204 ? -6.544 -16.899 44.941 1.00 40.75 204 ALA A N 1
ATOM 1452 C CA . ALA A 1 204 ? -5.473 -17.181 43.989 1.00 40.75 204 ALA A CA 1
ATOM 1453 C C . ALA A 1 204 ? -5.515 -18.482 43.162 1.00 40.75 204 ALA A C 1
ATOM 1455 O O . ALA A 1 204 ? -5.583 -19.600 43.654 1.00 40.75 204 ALA A O 1
ATOM 1456 N N . ALA A 1 205 ? -5.312 -18.247 41.861 1.00 43.56 205 ALA A N 1
ATOM 1457 C CA . ALA A 1 205 ? -4.795 -19.151 40.839 1.00 43.56 205 ALA A CA 1
ATOM 1458 C C . ALA A 1 205 ? -5.726 -20.251 40.292 1.00 43.56 205 ALA A C 1
ATOM 1460 O O . ALA A 1 205 ? -5.757 -21.387 40.754 1.00 43.56 205 ALA A O 1
ATOM 1461 N N . ARG A 1 206 ? -6.327 -19.958 39.133 1.00 40.66 206 ARG A N 1
ATOM 1462 C CA . ARG A 1 206 ? -6.482 -20.936 38.043 1.00 40.66 206 ARG A CA 1
ATOM 1463 C C . ARG A 1 206 ? -6.370 -20.177 36.719 1.00 40.66 206 ARG A C 1
ATOM 1465 O O . ARG A 1 206 ? -7.178 -19.310 36.435 1.00 40.66 206 ARG A O 1
ATOM 1472 N N . ALA A 1 207 ? -5.233 -20.230 36.031 1.00 39.84 207 ALA A N 1
ATOM 1473 C CA . ALA A 1 207 ? -4.735 -21.344 35.221 1.00 39.84 207 ALA A CA 1
ATOM 1474 C C . ALA A 1 207 ? -5.652 -21.652 34.021 1.00 39.84 207 ALA A C 1
ATOM 1476 O O . ALA A 1 207 ? -6.617 -22.402 34.133 1.00 39.84 207 ALA A O 1
ATOM 1477 N N . ARG A 1 208 ? -5.281 -21.026 32.892 1.00 45.28 208 ARG A N 1
ATOM 1478 C CA . ARG A 1 208 ? -5.379 -21.453 31.483 1.00 45.28 208 ARG A CA 1
ATOM 1479 C C . ARG A 1 208 ? -6.487 -22.461 31.146 1.00 45.28 208 ARG A C 1
ATOM 1481 O O . ARG A 1 208 ? -6.334 -23.663 31.359 1.00 45.28 208 ARG A O 1
ATOM 1488 N N . SER A 1 209 ? -7.530 -21.978 30.478 1.00 45.78 209 SER A N 1
ATOM 1489 C CA . SER A 1 209 ? -8.403 -22.802 29.644 1.00 45.78 209 SER A CA 1
ATOM 1490 C C . SER A 1 209 ? -7.637 -23.274 28.399 1.00 45.78 209 SER A C 1
ATOM 1492 O O . SER A 1 209 ? -7.104 -22.477 27.629 1.00 45.78 209 SER A O 1
ATOM 1494 N N . LYS A 1 210 ? -7.555 -24.595 28.213 1.00 48.31 210 LYS A N 1
ATOM 1495 C CA . LYS A 1 210 ? -7.240 -25.210 26.916 1.00 48.31 210 LYS A CA 1
ATOM 1496 C C . LYS A 1 210 ? -8.468 -25.063 26.004 1.00 48.31 210 LYS A C 1
ATOM 1498 O O . LYS A 1 210 ? -9.564 -25.369 26.475 1.00 48.31 210 LYS A O 1
ATOM 1503 N N . PRO A 1 211 ? -8.321 -24.665 24.731 1.00 47.91 211 PRO A N 1
ATOM 1504 C CA . PRO A 1 211 ? -9.419 -24.723 23.775 1.00 47.91 211 PRO A CA 1
ATOM 1505 C C . PRO A 1 211 ? -9.635 -26.173 23.316 1.00 47.91 211 PRO A C 1
ATOM 1507 O O . PRO A 1 211 ? -8.680 -26.893 23.021 1.00 47.91 211 PRO A O 1
ATOM 1510 N N . ALA A 1 212 ? -10.895 -26.605 23.280 1.00 47.12 212 ALA A N 1
ATOM 1511 C CA . ALA A 1 212 ? -11.293 -27.865 22.671 1.00 47.12 212 ALA A CA 1
ATOM 1512 C C . ALA A 1 212 ? -11.271 -27.711 21.144 1.00 47.12 212 ALA A C 1
ATOM 1514 O O . ALA A 1 212 ? -12.005 -26.906 20.578 1.00 47.12 212 ALA A O 1
ATOM 1515 N N . SER A 1 213 ? -10.410 -28.482 20.487 1.00 51.56 213 SER A N 1
ATOM 1516 C CA . SER A 1 213 ? -10.369 -28.647 19.038 1.00 51.56 213 SER A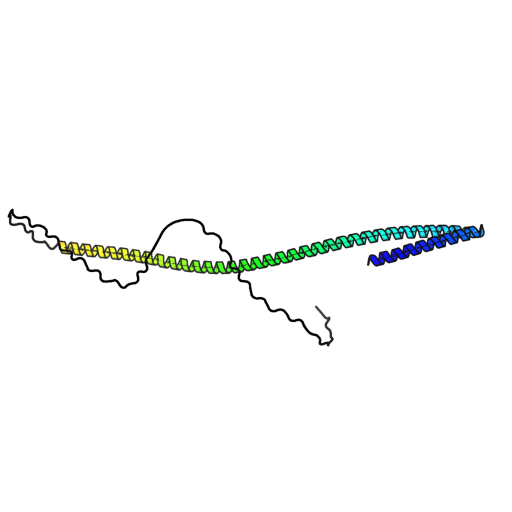 CA 1
ATOM 1517 C C . SER A 1 213 ? -11.434 -29.655 18.600 1.00 51.56 213 SER A C 1
ATOM 1519 O O . SER A 1 213 ? -11.266 -30.856 18.814 1.00 51.56 213 SER A O 1
ATOM 1521 N N . GLN A 1 214 ? -12.501 -29.180 17.959 1.00 59.28 214 GLN A N 1
ATOM 1522 C CA . GLN A 1 214 ? -13.285 -29.987 17.023 1.00 59.28 214 GLN A CA 1
ATOM 1523 C C . GLN A 1 214 ? -12.945 -29.533 15.597 1.00 59.28 214 GLN A C 1
ATOM 1525 O O . GLN A 1 214 ? -13.016 -28.334 15.323 1.00 59.28 214 GLN A O 1
ATOM 1530 N N . PRO A 1 215 ? -12.552 -30.442 14.690 1.00 61.53 215 PRO A N 1
ATOM 1531 C CA . PRO A 1 215 ? -12.381 -30.101 13.284 1.00 61.53 215 PRO A CA 1
ATOM 1532 C C . PRO A 1 215 ? -13.757 -30.010 12.596 1.00 61.53 215 PRO A C 1
ATOM 1534 O O . PRO A 1 215 ? -14.596 -30.887 12.818 1.00 61.53 215 PRO A O 1
ATOM 1537 N N . PRO A 1 216 ? -14.019 -28.993 11.755 1.00 64.81 216 PRO A N 1
ATOM 1538 C CA . PRO A 1 216 ? -15.226 -28.967 10.937 1.00 64.81 216 PRO A CA 1
ATOM 1539 C C . PRO A 1 216 ? -15.153 -30.019 9.817 1.00 64.81 216 PRO A C 1
ATOM 1541 O O . PRO A 1 216 ? -14.084 -30.314 9.280 1.00 64.81 216 PRO A O 1
ATOM 1544 N N . ALA A 1 217 ? -16.310 -30.591 9.479 1.00 68.62 217 ALA A N 1
ATOM 1545 C CA . ALA A 1 217 ? -16.491 -31.551 8.392 1.00 68.62 217 ALA A CA 1
ATOM 1546 C C . ALA A 1 217 ? -16.126 -30.946 7.014 1.00 68.62 217 ALA A C 1
ATOM 1548 O O . ALA A 1 217 ? -16.333 -29.748 6.804 1.00 68.62 217 ALA A O 1
ATOM 1549 N N . PRO A 1 218 ? -15.607 -31.744 6.059 1.00 63.81 218 PRO A N 1
ATOM 1550 C CA . PRO A 1 218 ? -15.199 -31.233 4.754 1.00 63.81 218 PRO A CA 1
ATOM 1551 C C . PRO A 1 218 ? -16.411 -30.888 3.874 1.00 63.81 218 PRO A C 1
ATOM 1553 O O . PRO A 1 218 ? -17.358 -31.666 3.757 1.00 63.81 218 PRO A O 1
ATOM 1556 N N . LEU A 1 219 ? -16.350 -29.719 3.231 1.00 63.62 219 LEU A N 1
ATOM 1557 C CA . LEU A 1 219 ? -17.270 -29.286 2.175 1.00 63.62 219 LEU A CA 1
ATOM 1558 C C . LEU A 1 219 ? -17.157 -30.212 0.942 1.00 63.62 219 LEU A C 1
ATOM 1560 O O . LEU A 1 219 ? -16.049 -30.654 0.624 1.00 63.62 219 LEU A O 1
ATOM 1564 N N . PRO A 1 220 ? -18.254 -30.490 0.211 1.00 67.06 220 PRO A N 1
ATOM 1565 C CA . PRO A 1 220 ? -18.191 -31.274 -1.018 1.00 67.06 220 PRO A CA 1
ATOM 1566 C C . PRO A 1 220 ? -17.521 -30.484 -2.157 1.00 67.06 220 PRO A C 1
ATOM 1568 O O . PRO A 1 220 ? -17.734 -29.282 -2.317 1.00 67.06 220 PRO A O 1
ATOM 1571 N N . ALA A 1 221 ? -16.700 -31.179 -2.949 1.00 59.00 221 ALA A N 1
ATOM 1572 C CA . ALA A 1 221 ? -15.952 -30.628 -4.078 1.00 59.00 221 ALA A CA 1
ATOM 1573 C C . ALA A 1 221 ? -16.865 -30.194 -5.249 1.00 59.00 221 ALA A C 1
ATOM 1575 O O . ALA A 1 221 ? -17.892 -30.834 -5.489 1.00 59.00 221 ALA A O 1
ATOM 1576 N N . PRO A 1 222 ? -16.482 -29.168 -6.036 1.00 54.69 222 PRO A N 1
ATOM 1577 C CA . PRO A 1 222 ? -17.209 -28.790 -7.240 1.00 54.69 222 PRO A CA 1
ATOM 1578 C C . PRO A 1 222 ? -16.876 -29.755 -8.386 1.00 54.69 222 PRO A C 1
ATOM 1580 O O . PRO A 1 222 ? -15.721 -29.908 -8.786 1.00 54.69 222 PRO A O 1
ATOM 1583 N N . THR A 1 223 ? -17.896 -30.398 -8.948 1.00 57.78 223 THR A N 1
ATOM 1584 C CA . THR A 1 223 ? -17.781 -31.181 -10.183 1.00 57.78 223 THR A CA 1
ATOM 1585 C C . THR A 1 223 ? -17.614 -30.257 -11.388 1.00 57.78 223 THR A C 1
ATOM 1587 O O . THR A 1 223 ? -18.457 -29.397 -11.650 1.00 57.78 223 THR A O 1
ATOM 1590 N N . ALA A 1 224 ? -16.537 -30.454 -12.147 1.00 45.00 224 ALA A N 1
ATOM 1591 C CA . ALA A 1 224 ? -16.305 -29.801 -13.428 1.00 45.00 224 ALA A CA 1
ATOM 1592 C C . ALA A 1 224 ? -17.139 -30.441 -14.564 1.00 45.00 224 ALA A C 1
ATOM 1594 O O . ALA A 1 224 ? -17.097 -31.653 -14.734 1.00 45.00 224 ALA A O 1
ATOM 1595 N N . LYS A 1 225 ? -17.854 -29.573 -15.307 1.00 45.66 225 LYS A N 1
ATOM 1596 C CA . LYS A 1 225 ? -18.246 -29.531 -16.747 1.00 45.66 225 LYS A CA 1
ATOM 1597 C C . LYS A 1 225 ? -18.472 -30.832 -17.558 1.00 45.66 225 LYS A C 1
ATOM 1599 O O . LYS A 1 225 ? -17.666 -31.752 -17.507 1.00 45.66 225 LYS A O 1
ATOM 1604 N N . PRO A 1 226 ? -19.442 -30.798 -18.503 1.00 49.06 226 PRO A N 1
ATOM 1605 C CA . PRO A 1 226 ? -19.030 -30.540 -19.895 1.00 49.06 226 PRO A CA 1
ATOM 1606 C C . PRO A 1 226 ? -19.963 -29.635 -20.747 1.00 49.06 226 PRO A C 1
ATOM 1608 O O . PRO A 1 226 ? -21.181 -29.673 -20.653 1.00 49.06 226 PRO A O 1
ATOM 1611 N N . THR A 1 227 ? -19.294 -28.817 -21.573 1.00 38.00 227 THR A N 1
ATOM 1612 C CA . THR A 1 227 ? -19.555 -28.394 -22.974 1.00 38.00 227 THR A CA 1
ATOM 1613 C C . THR A 1 227 ? -20.944 -28.008 -23.526 1.00 38.00 227 THR A C 1
ATOM 1615 O O . THR A 1 227 ? -21.838 -28.833 -23.642 1.00 38.00 227 THR A O 1
ATOM 1618 N N . ALA A 1 228 ? -20.932 -26.801 -24.118 1.00 40.41 228 ALA A N 1
ATOM 1619 C CA . ALA A 1 228 ? -21.408 -26.401 -25.455 1.00 40.41 228 ALA A CA 1
ATOM 1620 C C . ALA A 1 228 ? -22.917 -26.288 -25.763 1.00 40.41 228 ALA A C 1
ATOM 1622 O O . ALA A 1 228 ? -23.600 -27.279 -25.990 1.00 40.41 228 ALA A O 1
ATOM 1623 N N . ALA A 1 229 ? -23.350 -25.045 -26.003 1.00 40.09 229 ALA A N 1
ATOM 1624 C CA . ALA A 1 229 ? -24.191 -24.703 -27.149 1.00 40.09 229 ALA A CA 1
ATOM 1625 C C . ALA A 1 229 ? -23.846 -23.285 -27.640 1.00 40.09 229 ALA A C 1
ATOM 1627 O O . ALA A 1 229 ? -23.783 -22.328 -26.873 1.00 40.09 229 ALA A O 1
ATOM 1628 N N . SER A 1 230 ? -23.551 -23.217 -28.930 1.00 38.00 230 SER A N 1
ATOM 1629 C CA . SER A 1 230 ? -23.328 -22.055 -29.785 1.00 38.00 230 SER A CA 1
ATOM 1630 C C . SER A 1 230 ? -24.639 -21.398 -30.236 1.00 38.00 230 SER A C 1
ATOM 1632 O O . SER A 1 230 ? -25.621 -22.107 -30.442 1.00 38.00 230 SER A O 1
ATOM 1634 N N . GLY A 1 231 ? -24.584 -20.092 -30.530 1.00 35.34 231 GLY A N 1
ATOM 1635 C CA . GLY A 1 231 ? -25.630 -19.288 -31.192 1.00 35.34 231 GLY A CA 1
ATOM 1636 C C . GLY A 1 231 ? -26.356 -18.391 -30.183 1.00 35.34 231 GLY A C 1
ATOM 1637 O O . GLY A 1 231 ? -26.871 -18.890 -29.197 1.00 35.34 231 GLY A O 1
ATOM 1638 N N . THR A 1 232 ? -26.418 -17.066 -30.309 1.00 37.69 232 THR A N 1
ATOM 1639 C CA . THR A 1 232 ? -26.648 -16.267 -31.521 1.00 37.69 232 THR A CA 1
ATOM 1640 C C . THR A 1 232 ? -26.154 -14.831 -31.288 1.00 37.69 232 THR A C 1
ATOM 1642 O O . THR A 1 232 ? -25.978 -14.405 -30.149 1.00 37.69 232 THR A O 1
ATOM 1645 N N . SER A 1 233 ? -25.879 -14.149 -32.392 1.00 42.22 233 SER A N 1
ATOM 1646 C CA . SER A 1 233 ? -25.418 -12.773 -32.562 1.00 42.22 233 SER A CA 1
ATOM 1647 C C . SER A 1 233 ? -26.425 -11.693 -32.140 1.00 42.22 233 SER A C 1
ATOM 1649 O O . SER A 1 233 ? -27.588 -11.994 -31.891 1.00 42.22 233 SER A O 1
ATOM 1651 N N . ASP A 1 234 ? -25.929 -10.450 -32.201 1.00 44.16 234 ASP A N 1
ATOM 1652 C CA . ASP A 1 234 ? -26.623 -9.149 -32.178 1.00 44.16 234 ASP A CA 1
ATOM 1653 C C . ASP A 1 234 ? -26.814 -8.598 -30.755 1.00 44.16 234 ASP A C 1
ATOM 1655 O O . ASP A 1 234 ? -27.442 -9.220 -29.914 1.00 44.16 234 ASP A O 1
ATOM 1659 N N . GLY A 1 235 ? -26.259 -7.465 -30.334 1.00 47.25 235 GLY A N 1
ATOM 1660 C CA . GLY A 1 235 ? -25.736 -6.298 -31.029 1.00 47.25 235 GLY A CA 1
ATOM 1661 C C . GLY A 1 235 ? -26.278 -5.109 -30.240 1.00 47.25 235 GLY A C 1
ATOM 1662 O O . GLY A 1 235 ? -27.459 -4.829 -30.364 1.00 47.25 235 GLY A O 1
ATOM 1663 N N . ASP A 1 236 ? -25.469 -4.479 -29.383 1.00 46.34 236 ASP A N 1
ATOM 1664 C CA . ASP A 1 236 ? -25.900 -3.259 -28.688 1.00 46.34 236 ASP A CA 1
ATOM 1665 C C . ASP A 1 236 ? -24.687 -2.430 -28.236 1.00 46.34 236 ASP A C 1
ATOM 1667 O O . ASP A 1 236 ? -24.088 -2.640 -27.181 1.00 46.34 236 ASP A O 1
ATOM 1671 N N . TRP A 1 237 ? -24.278 -1.519 -29.117 1.00 53.78 237 TRP A N 1
ATOM 1672 C CA . TRP A 1 237 ? -23.481 -0.345 -28.782 1.00 53.78 237 TRP A CA 1
ATOM 1673 C C . TRP A 1 237 ? -24.368 0.863 -29.074 1.00 53.78 237 TRP A C 1
ATOM 1675 O O . TRP A 1 237 ? -24.390 1.314 -30.212 1.00 53.78 237 TRP A O 1
ATOM 1685 N N . GLU A 1 238 ? -25.077 1.385 -28.071 1.00 49.44 238 GLU A N 1
ATOM 1686 C CA . GLU A 1 238 ? -25.631 2.744 -28.092 1.00 49.44 238 GLU A CA 1
ATOM 1687 C C . GLU A 1 238 ? -25.910 3.263 -26.662 1.00 49.44 238 GLU A C 1
ATOM 1689 O O . GLU A 1 238 ? -26.648 2.664 -25.888 1.00 49.44 238 GLU A O 1
ATOM 1694 N N . THR A 1 239 ? -25.311 4.421 -26.348 1.00 42.88 239 THR A N 1
ATOM 1695 C CA . THR A 1 239 ? -25.744 5.455 -25.376 1.00 42.88 239 THR A CA 1
ATOM 1696 C C . THR A 1 239 ? -25.914 5.097 -23.886 1.00 42.88 239 THR A C 1
ATOM 1698 O O . THR A 1 239 ? -26.903 4.492 -23.489 1.00 42.88 239 THR A O 1
ATOM 1701 N N . PHE A 1 240 ? -25.010 5.578 -23.021 1.00 44.12 240 PHE A N 1
ATOM 1702 C CA . PHE A 1 240 ? -25.109 6.843 -22.257 1.00 44.12 240 PHE A CA 1
ATOM 1703 C C . PHE A 1 240 ? -23.835 7.074 -21.428 1.00 44.12 240 PHE A C 1
ATOM 1705 O O . PHE A 1 240 ? -23.290 6.087 -20.886 1.00 44.12 240 PHE A O 1
#

Organism: NCBI:txid192843

pLDDT: mean 80.88, std 21.85, range [34.97, 98.38]

Radius of gyration: 59.98 Å; chains: 1; bounding box: 100×51×178 Å

Sequence (240 aa):
ASRKISDIISVIDGIAFQTNILALNAAVEAARAGEQGRGFAVVASEVRSLAGRSAEAAKEIKTLINTSVERVEQGSALVDQAGTTMHDVVTSIKRVTDIVGEISAASNEQSMGVSQVGEAVSQMDQVTQQNAAMVEEMAAAAASLKAQAQDLVQTVSVFKLGDTQGVGQPGLGLSVAPARAHPPKPGPFKGVDRRAGGVAKGAAARARSKPASQPPAPLPAPTAKPTAASGTSDGDWETF

Secondary structure (DSSP, 8-state):
-HHHHHHHHHHHHHHHHHHHHHHHHHHHHHHHTGGGGHHHHHHHHHHHHHHHHHHHHHHHHHHHHHHHHHHHHHHHHHHHHHHHHHHHHHHHHHHHHHHHHHHHHHHHHHHHHHHHHHHHHHHHHHHHHHHHHHHHHHHHHHHHHHHHHHHHHHHHHTS-----------------PPP--PPPP-----------------------PPPP--PPPPPPPPPP----------------

InterPro domains:
  IPR004089 Methyl-accepting chemotaxis protein (MCP) signalling domain [PF00015] (2-128)
  IPR004089 Methyl-accepting chemotaxis protein (MCP) signalling domain [PS50111] (1-146)
  IPR004089 Methyl-accepting chemotaxis protein (MCP) signalling domain [SM00283] (1-160)
  IPR004090 Chemotaxis methyl-accepting receptor [PR00260] (11-38)
  IPR004090 Chemotaxis methyl-accepting receptor [PR00260] (40-69)
  IPR004090 Chemotaxis methyl-accepting receptor [PR00260] (88-117)